Protein AF-0000000083736533 (afdb_homodimer)

Solvent-accessible surface area (backbone atoms only — not comparable to full-atom values): 17806 Å² total; per-residue (Å²): 136,82,82,76,77,77,78,76,76,74,72,75,71,70,72,69,74,74,64,73,79,71,81,66,94,54,51,52,87,77,16,48,68,85,39,43,67,52,91,66,30,24,36,34,79,40,76,69,63,30,26,50,67,57,40,36,53,51,20,36,75,73,69,22,19,25,24,73,58,73,40,72,67,56,46,52,52,51,50,49,52,42,28,72,72,68,75,42,67,65,54,24,34,40,20,37,32,18,49,82,43,84,89,52,66,38,28,42,49,33,53,79,76,75,46,83,57,55,30,90,83,41,72,62,40,72,92,61,67,24,28,24,32,31,32,32,34,78,93,79,49,23,28,38,46,34,52,41,78,49,67,29,20,32,33,25,25,32,77,98,137,85,81,77,78,77,78,75,75,75,74,74,74,72,72,68,75,74,66,72,81,71,83,63,94,55,54,50,88,77,17,49,69,85,40,42,69,54,90,65,30,26,36,34,80,40,76,69,64,31,26,51,67,58,40,36,53,50,22,35,75,73,68,23,20,25,23,73,61,72,41,71,67,55,46,52,51,50,51,49,50,42,27,72,73,70,74,42,68,66,53,24,33,40,19,36,32,18,48,81,44,80,88,52,67,39,28,44,49,34,54,80,74,74,46,85,56,56,30,92,83,40,70,62,41,72,91,61,67,24,29,22,32,30,31,32,36,78,94,79,50,23,28,37,44,34,51,42,78,49,66,30,19,33,33,27,26,30,77,97

Structure (mmCIF, N/CA/C/O backbone):
data_AF-0000000083736533-model_v1
#
loop_
_entity.id
_entity.type
_entity.pdbx_description
1 polymer 'C-type lectin domain-containing protein'
#
loop_
_atom_site.group_PDB
_atom_site.id
_atom_site.type_symbol
_atom_site.label_atom_id
_atom_site.label_alt_id
_atom_site.label_comp_id
_atom_site.label_asym_id
_atom_site.label_entity_id
_atom_site.label_seq_id
_atom_site.pdbx_PDB_ins_code
_atom_site.Cartn_x
_atom_site.Cartn_y
_atom_site.Cartn_z
_atom_site.occupancy
_atom_site.B_iso_or_equiv
_atom_site.auth_seq_id
_atom_site.auth_comp_id
_atom_site.auth_asym_id
_atom_site.auth_atom_id
_atom_site.pdbx_PDB_model_num
ATOM 1 N N . MET A 1 1 ? 73.5 -9.234 46.781 1 35.75 1 MET A N 1
ATOM 2 C CA . MET A 1 1 ? 72.562 -8.242 46.188 1 35.75 1 MET A CA 1
ATOM 3 C C . MET A 1 1 ? 72.312 -8.555 44.719 1 35.75 1 MET A C 1
ATOM 5 O O . MET A 1 1 ? 73.125 -8.219 43.844 1 35.75 1 MET A O 1
ATOM 9 N N . THR A 1 2 ? 71.812 -9.906 44.375 1 42.5 2 THR A N 1
ATOM 10 C CA . THR A 1 2 ? 71.562 -10.492 43.062 1 42.5 2 THR A CA 1
ATOM 11 C C . THR A 1 2 ? 70.5 -9.688 42.312 1 42.5 2 THR A C 1
ATOM 13 O O . THR A 1 2 ? 69.5 -9.281 42.906 1 42.5 2 THR A O 1
ATOM 16 N N . LEU A 1 3 ? 70.938 -8.875 41.312 1 38.09 3 LEU A N 1
ATOM 17 C CA . LEU A 1 3 ? 70.188 -8.07 40.375 1 38.09 3 LEU A CA 1
ATOM 18 C C . LEU A 1 3 ? 69.188 -8.938 39.562 1 38.09 3 LEU A C 1
ATOM 20 O O . LEU A 1 3 ? 69.625 -9.82 38.812 1 38.09 3 LEU A O 1
ATOM 24 N N . THR A 1 4 ? 68 -9.32 40.094 1 41 4 THR A N 1
ATOM 25 C CA . THR A 1 4 ? 67 -10.094 39.406 1 41 4 THR A CA 1
ATOM 26 C C . THR A 1 4 ? 66.438 -9.312 38.219 1 41 4 THR A C 1
ATOM 28 O O . THR A 1 4 ? 66 -8.195 38.375 1 41 4 THR A O 1
ATOM 31 N N . VAL A 1 5 ? 67.125 -9.406 37.031 1 38.28 5 VAL A N 1
ATOM 32 C CA . VAL A 1 5 ? 66.625 -8.852 35.781 1 38.28 5 VAL A CA 1
ATOM 33 C C . VAL A 1 5 ? 65.25 -9.312 35.531 1 38.28 5 VAL A C 1
ATOM 35 O O . VAL A 1 5 ? 64.938 -10.516 35.5 1 38.28 5 VAL A O 1
ATOM 38 N N . LEU A 1 6 ? 64.25 -8.477 35.875 1 35.53 6 LEU A N 1
ATOM 39 C CA . LEU A 1 6 ? 62.812 -8.664 35.625 1 35.53 6 LEU A CA 1
ATOM 40 C C . LEU A 1 6 ? 62.531 -8.742 34.125 1 35.53 6 LEU A C 1
ATOM 42 O O . LEU A 1 6 ? 62.812 -7.793 33.375 1 35.53 6 LEU A O 1
ATOM 46 N N . LEU A 1 7 ? 62.781 -9.922 33.5 1 35.41 7 LEU A N 1
ATOM 47 C CA . LEU A 1 7 ? 62.438 -10.156 32.094 1 35.41 7 LEU A CA 1
ATOM 48 C C . LEU A 1 7 ? 60.969 -9.805 31.875 1 35.41 7 LEU A C 1
ATOM 50 O O . LEU A 1 7 ? 60.062 -10.414 32.469 1 35.41 7 LEU A O 1
ATOM 54 N N . LEU A 1 8 ? 60.719 -8.492 31.609 1 34.06 8 LEU A N 1
ATOM 55 C CA . LEU A 1 8 ? 59.406 -8.031 31.188 1 34.06 8 LEU A CA 1
ATOM 56 C C . LEU A 1 8 ? 58.938 -8.766 29.938 1 34.06 8 LEU A C 1
ATOM 58 O O . LEU A 1 8 ? 59.562 -8.633 28.875 1 34.06 8 LEU A O 1
ATOM 62 N N . LEU A 1 9 ? 58.531 -10.031 30.047 1 33.09 9 LEU A N 1
ATOM 63 C CA . LEU A 1 9 ? 57.906 -10.703 28.906 1 33.09 9 LEU A CA 1
ATOM 64 C C . LEU A 1 9 ? 56.781 -9.859 28.328 1 33.09 9 LEU A C 1
ATOM 66 O O . LEU A 1 9 ? 55.75 -9.625 29 1 33.09 9 LEU A O 1
ATOM 70 N N . CYS A 1 10 ? 57.125 -8.82 27.594 1 31.75 10 CYS A N 1
ATOM 71 C CA . CYS A 1 10 ? 56.062 -8.125 26.844 1 31.75 10 CYS A CA 1
ATOM 72 C C . CYS A 1 10 ? 55.25 -9.109 26.016 1 31.75 10 CYS A C 1
ATOM 74 O O . CYS A 1 10 ? 55.75 -9.773 25.125 1 31.75 10 CYS A O 1
ATOM 76 N N . ALA A 1 11 ? 54.281 -9.789 26.578 1 36.69 11 ALA A N 1
ATOM 77 C CA . ALA A 1 11 ? 53.312 -10.609 25.844 1 36.69 11 ALA A CA 1
ATOM 78 C C . ALA A 1 11 ? 52.812 -9.859 24.609 1 36.69 11 ALA A C 1
ATOM 80 O O . ALA A 1 11 ? 52.281 -8.742 24.734 1 36.69 11 ALA A O 1
ATOM 81 N N . SER A 1 12 ? 53.469 -10.016 23.453 1 37.28 12 SER A N 1
ATOM 82 C CA . SER A 1 12 ? 52.844 -9.594 22.203 1 37.28 12 SER A CA 1
ATOM 83 C C . SER A 1 12 ? 51.344 -9.914 22.203 1 37.28 12 SER A C 1
ATOM 85 O O . SER A 1 12 ? 50.938 -11.047 22.453 1 37.28 12 SER A O 1
ATOM 87 N N . ILE A 1 13 ? 50.562 -8.977 22.625 1 39.25 13 ILE A N 1
ATOM 88 C CA . ILE A 1 13 ? 49.125 -9.086 22.328 1 39.25 13 ILE A CA 1
ATOM 89 C C . ILE A 1 13 ? 48.906 -9.477 20.875 1 39.25 13 ILE A C 1
ATOM 91 O O . ILE A 1 13 ? 49.312 -8.734 19.969 1 39.25 13 ILE A O 1
ATOM 95 N N . ALA A 1 14 ? 49.125 -10.773 20.516 1 38.84 14 ALA A N 1
ATOM 96 C CA . ALA A 1 14 ? 48.625 -11.172 19.219 1 38.84 14 ALA A CA 1
ATOM 97 C C . ALA A 1 14 ? 47.312 -10.422 18.891 1 38.84 14 ALA A C 1
ATOM 99 O O . ALA A 1 14 ? 46.375 -10.477 19.672 1 38.84 14 ALA A O 1
ATOM 100 N N . LEU A 1 15 ? 47.5 -9.203 18.312 1 38.94 15 LEU A N 1
ATOM 101 C CA . LEU A 1 15 ? 46.312 -8.672 17.609 1 38.94 15 LEU A CA 1
ATOM 102 C C . LEU A 1 15 ? 45.531 -9.789 16.953 1 38.94 15 LEU A C 1
ATOM 104 O O . LEU A 1 15 ? 46.031 -10.531 16.125 1 38.94 15 LEU A O 1
ATOM 108 N N . GLY A 1 16 ? 44.719 -10.5 17.766 1 41.38 16 GLY A N 1
ATOM 109 C CA . GLY A 1 16 ? 43.75 -11.383 17.125 1 41.38 16 GLY A CA 1
ATOM 110 C C . GLY A 1 16 ? 43.344 -10.906 15.742 1 41.38 16 GLY A C 1
ATOM 111 O O . GLY A 1 16 ? 43.25 -9.703 15.5 1 41.38 16 GLY A O 1
ATOM 112 N N . ASP A 1 17 ? 43.906 -11.562 14.695 1 41.25 17 ASP A N 1
ATOM 113 C CA . ASP A 1 17 ? 43.375 -11.43 13.344 1 41.25 17 ASP A CA 1
ATOM 114 C C . ASP A 1 17 ? 41.875 -11.07 13.391 1 41.25 17 ASP A C 1
ATOM 116 O O . ASP A 1 17 ? 41.062 -11.797 13.977 1 41.25 17 ASP A O 1
ATOM 120 N N . THR A 1 18 ? 41.5 -9.773 13.547 1 42.16 18 THR A N 1
ATOM 121 C CA . THR A 1 18 ? 40.156 -9.438 13.086 1 42.16 18 THR A CA 1
ATOM 122 C C . THR A 1 18 ? 39.844 -10.195 11.805 1 42.16 18 THR A C 1
ATOM 124 O O . THR A 1 18 ? 40.469 -9.977 10.766 1 42.16 18 THR A O 1
ATOM 127 N N . HIS A 1 19 ? 39.688 -11.523 11.859 1 43.22 19 HIS A N 1
ATOM 128 C CA . HIS A 1 19 ? 39.031 -12.148 10.711 1 43.22 19 HIS A CA 1
ATOM 129 C C . HIS A 1 19 ? 38.031 -11.195 10.055 1 43.22 19 HIS A C 1
ATOM 131 O O . HIS A 1 19 ? 37.312 -10.484 10.742 1 43.22 19 HIS A O 1
ATOM 137 N N . PRO A 1 20 ? 38.375 -10.703 8.852 1 43.41 20 PRO A N 1
ATOM 138 C CA . PRO A 1 20 ? 37.312 -9.93 8.195 1 43.41 20 PRO A CA 1
ATOM 139 C C . PRO A 1 20 ? 35.938 -10.445 8.508 1 43.41 20 PRO A C 1
ATOM 141 O O . PRO A 1 20 ? 35.75 -11.656 8.703 1 43.41 20 PRO A O 1
ATOM 144 N N . VAL A 1 21 ? 35.094 -9.727 9.133 1 40.78 21 VAL A N 1
ATOM 145 C CA . VAL A 1 21 ? 33.656 -9.992 9.133 1 40.78 21 VAL A CA 1
ATOM 146 C C . VAL A 1 21 ? 33.25 -10.586 7.789 1 40.78 21 VAL A C 1
ATOM 148 O O . VAL A 1 21 ? 33.344 -9.93 6.75 1 40.78 21 VAL A O 1
ATOM 151 N N . GLN A 1 22 ? 33.656 -11.719 7.293 1 42.5 22 GLN A N 1
ATOM 152 C CA . GLN A 1 22 ? 33.062 -12.422 6.164 1 42.5 22 GLN A CA 1
ATOM 153 C C . GLN A 1 22 ? 31.641 -11.977 5.934 1 42.5 22 GLN A C 1
ATOM 155 O O . GLN A 1 22 ? 30.828 -11.984 6.859 1 42.5 22 GLN A O 1
ATOM 160 N N . SER A 1 23 ? 31.172 -11.086 5.23 1 47.41 23 SER A N 1
ATOM 161 C CA . SER A 1 23 ? 29.906 -10.641 4.648 1 47.41 23 SER A CA 1
ATOM 162 C C . SER A 1 23 ? 28.891 -11.766 4.613 1 47.41 23 SER A C 1
ATOM 164 O O . SER A 1 23 ? 29.219 -12.906 4.289 1 47.41 23 SER A O 1
ATOM 166 N N . SER A 1 24 ? 27.562 -11.867 5.367 1 54.06 24 SER A N 1
ATOM 167 C CA . SER A 1 24 ? 26.609 -12.672 6.113 1 54.06 24 SER A CA 1
ATOM 168 C C . SER A 1 24 ? 26 -13.766 5.238 1 54.06 24 SER A C 1
ATOM 170 O O . SER A 1 24 ? 25.531 -13.5 4.133 1 54.06 24 SER A O 1
ATOM 172 N N . ASP A 1 25 ? 26.438 -14.992 5.234 1 66.25 25 ASP A N 1
ATOM 173 C CA . ASP A 1 25 ? 25.984 -16.312 4.797 1 66.25 25 ASP A CA 1
ATOM 174 C C . ASP A 1 25 ? 24.469 -16.328 4.594 1 66.25 25 ASP A C 1
ATOM 176 O O . ASP A 1 25 ? 23.938 -17.266 4 1 66.25 25 ASP A O 1
ATOM 180 N N . TRP A 1 26 ? 23.812 -15.258 4.734 1 83.5 26 TRP A N 1
ATOM 181 C CA . TRP A 1 26 ? 22.359 -15.266 4.676 1 83.5 26 TRP A CA 1
ATOM 182 C C . TRP A 1 26 ? 21.844 -14.445 3.494 1 83.5 26 TRP A C 1
ATOM 184 O O . TRP A 1 26 ? 20.641 -14.359 3.26 1 83.5 26 TRP A O 1
ATOM 194 N N . TYR A 1 27 ? 22.906 -13.945 2.592 1 83.94 27 TYR A N 1
ATOM 195 C CA . TYR A 1 27 ? 22.531 -13.203 1.392 1 83.94 27 TYR A CA 1
ATOM 196 C C . TYR A 1 27 ? 23.234 -13.766 0.161 1 83.94 27 TYR A C 1
ATOM 198 O O . TYR A 1 27 ? 24.375 -14.227 0.243 1 83.94 27 TYR A O 1
ATOM 206 N N . LYS A 1 28 ? 22.5 -13.875 -0.922 1 83.25 28 LYS A N 1
ATOM 207 C CA . LYS A 1 28 ? 23.016 -14.242 -2.234 1 83.25 28 LYS A CA 1
ATOM 208 C C . LYS A 1 28 ? 22.641 -13.203 -3.287 1 83.25 28 LYS A C 1
ATOM 210 O O . LYS A 1 28 ? 21.453 -12.938 -3.502 1 83.25 28 LYS A O 1
ATOM 215 N N . TYR A 1 29 ? 23.484 -12.602 -3.969 1 87.69 29 TYR A N 1
ATOM 216 C CA . TYR A 1 29 ? 23.281 -11.609 -5.02 1 87.69 29 TYR A CA 1
ATOM 217 C C . TYR A 1 29 ? 22.422 -10.453 -4.527 1 87.69 29 TYR A C 1
ATOM 219 O O . TYR A 1 29 ? 21.484 -10.031 -5.215 1 87.69 29 TYR A O 1
ATOM 227 N N . GLY A 1 30 ? 22.562 -10.086 -3.328 1 92.19 30 GLY A N 1
ATOM 228 C CA . GLY A 1 30 ? 21.875 -8.922 -2.779 1 92.19 30 GLY A CA 1
ATOM 229 C C . GLY A 1 30 ? 20.562 -9.258 -2.113 1 92.19 30 GLY A C 1
ATOM 230 O O . GLY A 1 30 ? 19.953 -8.414 -1.453 1 92.19 30 GLY A O 1
ATOM 231 N N . CYS A 1 31 ? 20.203 -10.461 -2.318 1 96.75 31 CYS A N 1
ATOM 232 C CA . CYS A 1 31 ? 18.938 -10.883 -1.727 1 96.75 31 CYS A CA 1
ATOM 233 C C . CYS A 1 31 ? 19.172 -11.953 -0.663 1 96.75 31 CYS A C 1
ATOM 235 O O . CYS A 1 31 ? 20.141 -12.695 -0.722 1 96.75 31 CYS A O 1
ATOM 237 N N . PRO A 1 32 ? 18.25 -11.953 0.378 1 95.06 32 PRO A N 1
ATOM 238 C CA . PRO A 1 32 ? 18.328 -13.055 1.334 1 95.06 32 PRO A CA 1
ATOM 239 C C . PRO A 1 32 ? 18.234 -14.43 0.663 1 95.06 32 PRO A C 1
ATOM 241 O O . PRO A 1 32 ? 17.594 -14.555 -0.387 1 95.06 32 PRO A O 1
ATOM 244 N N . LEU A 1 33 ? 18.781 -15.391 1.361 1 94.12 33 LEU A N 1
ATOM 245 C CA . LEU A 1 33 ? 18.672 -16.75 0.838 1 94.12 33 LEU A CA 1
ATOM 246 C C . LEU A 1 33 ? 17.203 -17.141 0.645 1 94.12 33 LEU A C 1
ATOM 248 O O . LEU A 1 33 ? 16.359 -16.828 1.493 1 94.12 33 LEU A O 1
ATOM 252 N N . GLY A 1 34 ? 16.938 -17.781 -0.471 1 94.81 34 GLY A N 1
ATOM 253 C CA . GLY A 1 34 ? 15.578 -18.203 -0.749 1 94.81 34 GLY A CA 1
ATOM 254 C C . GLY A 1 34 ? 14.812 -17.203 -1.604 1 94.81 34 GLY A C 1
ATOM 255 O O . GLY A 1 34 ? 13.711 -17.5 -2.074 1 94.81 34 GLY A O 1
ATOM 256 N N . TRP A 1 35 ? 15.422 -16.047 -1.722 1 97.88 35 TRP A N 1
ATOM 257 C CA . TRP A 1 35 ? 14.852 -15.047 -2.621 1 97.88 35 TRP A CA 1
ATOM 258 C C . TRP A 1 35 ? 15.602 -15.008 -3.945 1 97.88 35 TRP A C 1
ATOM 260 O O . TRP A 1 35 ? 16.781 -15.375 -4.008 1 97.88 35 TRP A O 1
ATOM 270 N N . ASN A 1 36 ? 14.914 -14.578 -4.98 1 98 36 ASN A N 1
ATOM 271 C CA . ASN A 1 36 ? 15.5 -14.484 -6.316 1 98 36 ASN A CA 1
ATOM 272 C C . ASN A 1 36 ? 15.648 -13.031 -6.758 1 98 36 ASN A C 1
ATOM 274 O O . ASN A 1 36 ? 14.719 -12.234 -6.617 1 98 36 ASN A O 1
ATOM 278 N N . THR A 1 37 ? 16.734 -12.773 -7.32 1 97.75 37 THR A N 1
ATOM 279 C CA . THR A 1 37 ? 17.109 -11.391 -7.613 1 97.75 37 THR A CA 1
ATOM 280 C C . THR A 1 37 ? 16.672 -11.008 -9.023 1 97.75 37 THR A C 1
ATOM 282 O O . THR A 1 37 ? 16.859 -11.781 -9.969 1 97.75 37 THR A O 1
ATOM 285 N N . TYR A 1 38 ? 16.062 -9.867 -9.156 1 98.12 38 TYR A N 1
ATOM 286 C CA . TYR A 1 38 ? 15.828 -9.188 -10.422 1 98.12 38 TYR A CA 1
ATOM 287 C C . TYR A 1 38 ? 16.047 -7.688 -10.297 1 98.12 38 TYR A C 1
ATOM 289 O O . TYR A 1 38 ? 15.25 -6.992 -9.656 1 98.12 38 TYR A O 1
ATOM 297 N N . GLY A 1 39 ? 17.062 -7.23 -10.945 1 96.44 39 GLY A N 1
ATOM 298 C CA . GLY A 1 39 ? 17.406 -5.832 -10.734 1 96.44 39 GLY A CA 1
ATOM 299 C C . GLY A 1 39 ? 17.688 -5.5 -9.281 1 96.44 39 GLY A C 1
ATOM 300 O O . GLY A 1 39 ? 18.516 -6.152 -8.641 1 96.44 39 GLY A O 1
ATOM 301 N N . SER A 1 40 ? 17.016 -4.523 -8.766 1 96.81 40 SER A N 1
ATOM 302 C CA . SER A 1 40 ? 17.219 -4.109 -7.379 1 96.81 40 SER A CA 1
ATOM 303 C C . SER A 1 40 ? 16.125 -4.672 -6.477 1 96.81 40 SER A C 1
ATOM 305 O O . SER A 1 40 ? 15.875 -4.145 -5.391 1 96.81 40 SER A O 1
ATOM 307 N N . ARG A 1 41 ? 15.516 -5.715 -6.984 1 98.12 41 ARG A N 1
ATOM 308 C CA . ARG A 1 41 ? 14.43 -6.305 -6.207 1 98.12 41 ARG A CA 1
ATOM 309 C C . ARG A 1 41 ? 14.641 -7.805 -6.023 1 98.12 41 ARG A C 1
ATOM 311 O O . ARG A 1 41 ? 15.297 -8.453 -6.844 1 98.12 41 ARG A O 1
ATOM 318 N N . CYS A 1 42 ? 14.102 -8.305 -4.941 1 98.56 42 CYS A N 1
ATOM 319 C CA . CYS A 1 42 ? 14.086 -9.727 -4.609 1 98.56 42 CYS A CA 1
ATOM 320 C C . CYS A 1 42 ? 12.664 -10.281 -4.66 1 98.56 42 CYS A C 1
ATOM 322 O O . CYS A 1 42 ? 11.719 -9.617 -4.234 1 98.56 42 CYS A O 1
ATOM 324 N N . PHE A 1 43 ? 12.555 -11.453 -5.141 1 98.88 43 PHE A N 1
ATOM 325 C CA . PHE A 1 43 ? 11.242 -12.078 -5.293 1 98.88 43 PHE A CA 1
ATOM 326 C C . PHE A 1 43 ? 11.219 -13.453 -4.641 1 98.88 43 PHE A C 1
ATOM 328 O O . PHE A 1 43 ? 12.211 -14.188 -4.684 1 98.88 43 PHE A O 1
ATOM 335 N N . LYS A 1 44 ? 10.086 -13.789 -4.059 1 98.69 44 LYS A N 1
ATOM 336 C CA . LYS A 1 44 ? 9.891 -15.086 -3.424 1 98.69 44 LYS A CA 1
ATOM 337 C C . LYS A 1 44 ? 8.469 -15.594 -3.633 1 98.69 44 LYS A C 1
ATOM 339 O O . LYS A 1 44 ? 7.504 -14.883 -3.35 1 98.69 44 LYS A O 1
ATOM 344 N N . TYR A 1 45 ? 8.414 -16.75 -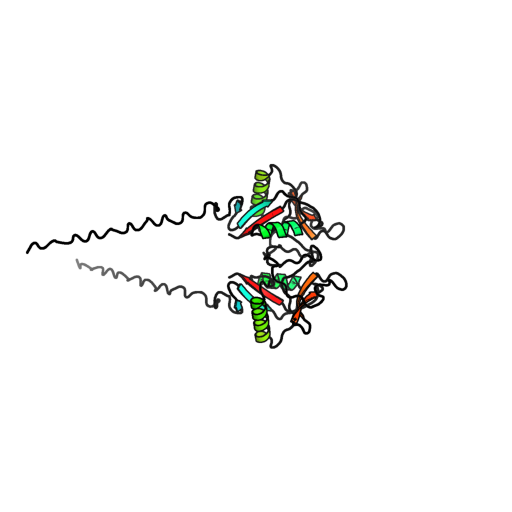4.156 1 98.81 45 TYR A N 1
ATOM 345 C CA . TYR A 1 45 ? 7.133 -17.422 -4.293 1 98.81 45 TYR A CA 1
ATOM 346 C C . TYR A 1 45 ? 6.75 -18.141 -3.002 1 98.81 45 TYR A C 1
ATOM 348 O O . TYR A 1 45 ? 7.566 -18.844 -2.412 1 98.81 45 TYR A O 1
ATOM 356 N N . VAL A 1 46 ? 5.52 -17.938 -2.561 1 98.81 46 VAL A N 1
ATOM 357 C CA . VAL A 1 46 ? 5 -18.578 -1.361 1 98.81 46 VAL A CA 1
ATOM 358 C C . VAL A 1 46 ? 3.85 -19.516 -1.734 1 98.81 46 VAL A C 1
ATOM 360 O O . VAL A 1 46 ? 2.777 -19.062 -2.139 1 98.81 46 VAL A O 1
ATOM 363 N N . LYS A 1 47 ? 3.98 -20.734 -1.48 1 98.19 47 LYS A N 1
ATOM 364 C CA . LYS A 1 47 ? 3.078 -21.766 -1.971 1 98.19 47 LYS A CA 1
ATOM 365 C C . LYS A 1 47 ? 1.783 -21.797 -1.162 1 98.19 47 LYS A C 1
ATOM 367 O O . LYS A 1 47 ? 0.725 -22.156 -1.688 1 98.19 47 LYS A O 1
ATOM 37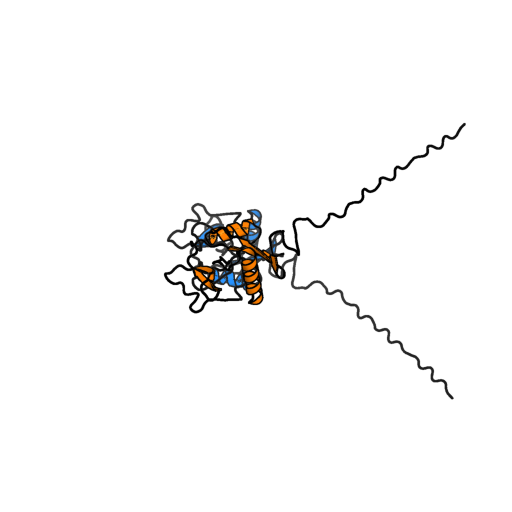2 N N . ALA A 1 48 ? 1.88 -21.484 0.114 1 98.44 48 ALA A N 1
ATOM 373 C CA . ALA A 1 48 ? 0.714 -21.562 0.99 1 98.44 48 ALA A CA 1
ATOM 374 C C . ALA A 1 48 ? -0.427 -20.688 0.468 1 98.44 48 ALA A C 1
ATOM 376 O O . ALA A 1 48 ? -0.228 -19.516 0.154 1 98.44 48 ALA A O 1
ATOM 377 N N . LYS A 1 49 ? -1.55 -21.281 0.353 1 98.75 49 LYS A N 1
ATOM 378 C CA . LYS A 1 49 ? -2.707 -20.562 -0.167 1 98.75 49 LYS A CA 1
ATOM 379 C C . LYS A 1 49 ? -3.383 -19.734 0.929 1 98.75 49 LYS A C 1
ATOM 381 O O . LYS A 1 49 ? -3.693 -20.266 2.002 1 98.75 49 LYS A O 1
ATOM 386 N N . ARG A 1 50 ? -3.555 -18.469 0.681 1 98.69 50 ARG A N 1
ATOM 387 C CA . ARG A 1 50 ? -4.176 -17.531 1.604 1 98.69 50 ARG A CA 1
ATOM 388 C C . ARG A 1 50 ? -5.008 -16.484 0.854 1 98.69 50 ARG A C 1
ATOM 390 O O . ARG A 1 50 ? -4.93 -16.391 -0.373 1 98.69 50 ARG A O 1
ATOM 397 N N . SER A 1 51 ? -5.871 -15.789 1.578 1 98.75 51 SER A N 1
ATOM 398 C CA . SER A 1 51 ? -6.52 -14.609 1.001 1 98.75 51 SER A CA 1
ATOM 399 C C . SER A 1 51 ? -5.496 -13.547 0.631 1 98.75 51 SER A C 1
ATOM 401 O O . SER A 1 51 ? -4.336 -13.617 1.036 1 98.75 51 SER A O 1
ATOM 403 N N . TRP A 1 52 ? -5.941 -12.617 -0.12 1 98.75 52 TRP A N 1
ATOM 404 C CA . TRP A 1 52 ? -5.047 -11.531 -0.502 1 98.75 52 TRP A CA 1
ATOM 405 C C . TRP A 1 52 ? -4.488 -10.82 0.729 1 98.75 52 TRP A C 1
ATOM 407 O O . TRP A 1 52 ? -3.277 -10.602 0.829 1 98.75 52 TRP A O 1
ATOM 417 N N . ALA A 1 53 ? -5.387 -10.492 1.679 1 98.31 53 ALA A N 1
ATOM 418 C CA . ALA A 1 53 ? -4.977 -9.75 2.865 1 98.31 53 ALA A CA 1
ATOM 419 C C . ALA A 1 53 ? -4.004 -10.562 3.715 1 98.31 53 ALA A C 1
ATOM 421 O O . ALA A 1 53 ? -2.996 -10.031 4.195 1 98.31 53 ALA A O 1
ATOM 422 N N . ASP A 1 54 ? -4.293 -11.812 3.904 1 98.44 54 ASP A N 1
ATOM 423 C CA . ASP A 1 54 ? -3.387 -12.672 4.668 1 98.44 54 ASP A CA 1
ATOM 424 C C . ASP A 1 54 ? -2.043 -12.82 3.957 1 98.44 54 ASP A C 1
ATOM 426 O O . ASP A 1 54 ? -0.996 -12.883 4.605 1 98.44 54 ASP A O 1
ATOM 430 N N . SER A 1 55 ? -2.105 -12.914 2.641 1 98.81 55 SER A N 1
ATOM 431 C CA . SER A 1 55 ? -0.871 -12.992 1.866 1 98.81 55 SER A CA 1
ATOM 432 C C . SER A 1 55 ? -0.057 -11.711 1.992 1 98.81 55 SER A C 1
ATOM 434 O O . SER A 1 55 ? 1.172 -11.758 2.092 1 98.81 55 SER A O 1
ATOM 436 N N . ALA A 1 56 ? -0.758 -10.586 1.977 1 98.5 56 ALA A N 1
ATOM 437 C CA . ALA A 1 56 ? -0.083 -9.305 2.156 1 98.5 56 ALA A CA 1
ATOM 438 C C . ALA A 1 56 ? 0.625 -9.242 3.506 1 98.5 56 ALA A C 1
ATOM 440 O O . ALA A 1 56 ? 1.779 -8.812 3.59 1 98.5 56 ALA A O 1
ATOM 441 N N . LEU A 1 57 ? -0.009 -9.648 4.496 1 97.44 57 LEU A N 1
ATOM 442 C CA . LEU A 1 57 ? 0.576 -9.625 5.832 1 97.44 57 LEU A CA 1
ATOM 443 C C . LEU A 1 57 ? 1.743 -10.602 5.93 1 97.44 57 LEU A C 1
ATOM 445 O O . LEU A 1 57 ? 2.748 -10.312 6.582 1 97.44 57 LEU A O 1
ATOM 449 N N . ASN A 1 58 ? 1.588 -11.766 5.309 1 98.31 58 ASN A N 1
ATOM 450 C CA . ASN A 1 58 ? 2.686 -12.727 5.312 1 98.31 58 ASN A CA 1
ATOM 451 C C . ASN A 1 58 ? 3.922 -12.172 4.613 1 98.31 58 ASN A C 1
ATOM 453 O O . ASN A 1 58 ? 5.039 -12.32 5.105 1 98.31 58 ASN A O 1
ATOM 457 N N . CYS A 1 59 ? 3.725 -11.555 3.428 1 98.62 59 CYS A N 1
ATOM 458 C CA . CYS A 1 59 ? 4.855 -10.977 2.713 1 98.62 59 CYS A CA 1
ATOM 459 C C . CYS A 1 59 ? 5.508 -9.867 3.535 1 98.62 59 CYS A C 1
ATOM 461 O O . CYS A 1 59 ? 6.73 -9.711 3.51 1 98.62 59 CYS A O 1
ATOM 463 N N . MET A 1 60 ? 4.695 -9.148 4.23 1 97.31 60 MET A N 1
ATOM 464 C CA . MET A 1 60 ? 5.227 -8.117 5.121 1 97.31 60 MET A CA 1
ATOM 465 C C . MET A 1 60 ? 6.094 -8.734 6.211 1 97.31 60 MET A C 1
ATOM 467 O O . MET A 1 60 ? 7.172 -8.227 6.516 1 97.31 60 MET A O 1
ATOM 471 N N . ALA A 1 61 ? 5.641 -9.797 6.781 1 96.5 61 ALA A N 1
ATOM 472 C CA . ALA A 1 61 ? 6.383 -10.5 7.828 1 96.5 61 ALA A CA 1
ATOM 473 C C . ALA A 1 61 ? 7.719 -11.016 7.301 1 96.5 61 ALA A C 1
ATOM 475 O O . ALA A 1 61 ? 8.688 -11.141 8.055 1 96.5 61 ALA A O 1
ATOM 476 N N . LEU A 1 62 ? 7.832 -11.25 6.004 1 96.94 62 LEU A N 1
ATOM 477 C CA . LEU A 1 62 ? 9.055 -11.742 5.371 1 96.94 62 LEU A CA 1
ATOM 478 C C . LEU A 1 62 ? 9.961 -10.586 4.977 1 96.94 62 LEU A C 1
ATOM 480 O O . LEU A 1 62 ? 11.023 -10.797 4.391 1 96.94 62 LEU A O 1
ATOM 484 N N . GLY A 1 63 ? 9.523 -9.383 5.285 1 95.44 63 GLY A N 1
ATOM 485 C CA . GLY A 1 63 ? 10.367 -8.227 5.023 1 95.44 63 GLY A CA 1
ATOM 486 C C . GLY A 1 63 ? 10.078 -7.566 3.689 1 95.44 63 GLY A C 1
ATOM 487 O O . GLY A 1 63 ? 10.875 -6.762 3.199 1 95.44 63 GLY A O 1
ATOM 488 N N . GLY A 1 64 ? 8.922 -7.906 3.115 1 97.25 64 GLY A N 1
ATOM 489 C CA . GLY A 1 64 ? 8.539 -7.355 1.822 1 97.25 64 GLY A CA 1
ATOM 490 C C . GLY A 1 64 ? 7.062 -7.023 1.724 1 97.25 64 GLY A C 1
ATOM 491 O O . GLY A 1 64 ? 6.457 -6.578 2.699 1 97.25 64 GLY A O 1
ATOM 492 N N . SER A 1 65 ? 6.555 -7.086 0.536 1 98.12 65 SER A N 1
ATOM 493 C CA . SER A 1 65 ? 5.152 -6.871 0.191 1 98.12 65 SER A CA 1
ATOM 494 C C . SER A 1 65 ? 4.703 -7.82 -0.915 1 98.12 65 SER A C 1
ATOM 496 O O . SER A 1 65 ? 5.531 -8.477 -1.548 1 98.12 65 SER A O 1
ATOM 498 N N . LEU A 1 66 ? 3.355 -7.953 -1.042 1 98.81 66 LEU A N 1
ATOM 499 C CA . LEU A 1 66 ? 2.938 -8.57 -2.297 1 98.81 66 LEU A CA 1
ATOM 500 C C . LEU A 1 66 ? 3.545 -7.84 -3.49 1 98.81 66 LEU A C 1
ATOM 502 O O . LEU A 1 66 ? 3.611 -6.609 -3.5 1 98.81 66 LEU A O 1
ATOM 506 N N . ALA A 1 67 ? 3.951 -8.586 -4.457 1 98.88 67 ALA A N 1
ATOM 507 C CA . ALA A 1 67 ? 4.809 -8.047 -5.504 1 98.88 67 ALA A CA 1
ATOM 508 C C . ALA A 1 67 ? 4.023 -7.137 -6.445 1 98.88 67 ALA A C 1
ATOM 510 O O . ALA A 1 67 ? 2.879 -7.438 -6.797 1 98.88 67 ALA A O 1
ATOM 511 N N . SER A 1 68 ? 4.609 -6.062 -6.758 1 98.81 68 SER A N 1
ATOM 512 C CA . SER A 1 68 ? 4.223 -5.262 -7.914 1 98.81 68 SER A CA 1
ATOM 513 C C . SER A 1 68 ? 4.988 -5.688 -9.164 1 98.81 68 SER A C 1
ATOM 515 O O . SER A 1 68 ? 5.941 -6.465 -9.078 1 98.81 68 SER A O 1
ATOM 517 N N . VAL A 1 69 ? 4.523 -5.312 -10.297 1 98.75 69 VAL A N 1
ATOM 518 C CA . VAL A 1 69 ? 5.16 -5.625 -11.57 1 98.75 69 VAL A CA 1
ATOM 519 C C . VAL A 1 69 ? 5.258 -4.363 -12.422 1 98.75 69 VAL A C 1
ATOM 521 O O . VAL A 1 69 ? 4.273 -3.631 -12.57 1 98.75 69 VAL A O 1
ATOM 524 N N . HIS A 1 70 ? 6.473 -4.172 -13.016 1 98.44 70 HIS A N 1
ATOM 525 C CA . HIS A 1 70 ? 6.68 -2.854 -13.602 1 98.44 70 HIS A CA 1
ATOM 526 C C . HIS A 1 70 ? 7.133 -2.965 -15.055 1 98.44 70 HIS A C 1
ATOM 528 O O . HIS A 1 70 ? 7.414 -1.954 -15.703 1 98.44 70 HIS A O 1
ATOM 534 N N . SER A 1 71 ? 7.219 -4.203 -15.57 1 98.56 71 SER A N 1
ATOM 535 C CA . SER A 1 71 ? 7.559 -4.387 -16.984 1 98.56 71 SER A CA 1
ATOM 536 C C . SER A 1 71 ? 7.273 -5.816 -17.438 1 98.56 71 SER A C 1
ATOM 538 O O . SER A 1 71 ? 7.094 -6.711 -16.609 1 98.56 71 SER A O 1
ATOM 540 N N . LEU A 1 72 ? 7.191 -5.949 -18.781 1 97.94 72 LEU A N 1
ATOM 541 C CA . LEU A 1 72 ? 7.004 -7.277 -19.359 1 97.94 72 LEU A CA 1
ATOM 542 C C . LEU A 1 72 ? 8.164 -8.195 -19 1 97.94 72 LEU A C 1
ATOM 544 O O . LEU A 1 72 ? 7.957 -9.367 -18.672 1 97.94 72 LEU A O 1
ATOM 548 N N . LEU A 1 73 ? 9.336 -7.691 -19.031 1 98.5 73 LEU A N 1
ATOM 549 C CA . LEU A 1 73 ? 10.508 -8.5 -18.719 1 98.5 73 LEU A CA 1
ATOM 550 C C . LEU A 1 73 ? 10.484 -8.969 -17.266 1 98.5 73 LEU A C 1
ATOM 552 O O . LEU A 1 73 ? 10.812 -10.117 -16.984 1 98.5 73 LEU A O 1
ATOM 556 N N . GLU A 1 74 ? 10.133 -8.055 -16.422 1 98.56 74 GLU A N 1
ATOM 557 C CA . GLU A 1 74 ? 9.992 -8.445 -15.016 1 98.56 74 GLU A CA 1
ATOM 558 C C . GLU A 1 74 ? 8.922 -9.516 -14.852 1 98.56 74 GLU A C 1
ATOM 560 O O . GLU A 1 74 ? 9.102 -10.469 -14.086 1 98.56 74 GLU A O 1
ATOM 565 N N . TYR A 1 75 ? 7.828 -9.359 -15.539 1 98.38 75 TYR A N 1
ATOM 566 C CA . TYR A 1 75 ? 6.75 -10.336 -15.461 1 98.38 75 TYR A CA 1
ATOM 567 C C . TYR A 1 75 ? 7.227 -11.711 -15.93 1 98.38 75 TYR A C 1
ATOM 569 O O . TYR A 1 75 ? 6.918 -12.727 -15.305 1 98.38 75 TYR A O 1
ATOM 577 N N . LYS A 1 76 ? 7.93 -11.758 -17 1 98.12 76 LYS A N 1
ATOM 578 C CA . LYS A 1 76 ? 8.461 -13.016 -17.531 1 98.12 76 LYS A CA 1
ATOM 579 C C . LYS A 1 76 ? 9.453 -13.648 -16.562 1 98.12 76 LYS A C 1
ATOM 581 O O . LYS A 1 76 ? 9.477 -14.867 -16.391 1 98.12 76 LYS A O 1
ATOM 586 N N . PHE A 1 77 ? 10.297 -12.82 -15.969 1 98.75 77 PHE A N 1
ATOM 587 C CA . PHE A 1 77 ? 11.188 -13.328 -14.93 1 98.75 77 PHE A CA 1
ATOM 588 C C . PHE A 1 77 ? 10.398 -14 -13.812 1 98.75 77 PHE A C 1
ATOM 590 O O . PHE A 1 77 ? 10.766 -15.094 -13.367 1 98.75 77 PHE A O 1
ATOM 597 N N . ILE A 1 78 ? 9.336 -13.312 -13.367 1 98.75 78 ILE A N 1
ATOM 598 C CA . ILE A 1 78 ? 8.5 -13.812 -12.281 1 98.75 78 ILE A CA 1
ATOM 599 C C . ILE A 1 78 ? 7.879 -15.148 -12.68 1 98.75 78 ILE A C 1
ATOM 601 O O . ILE A 1 78 ? 7.883 -16.094 -11.898 1 98.75 78 ILE A O 1
ATOM 605 N N . GLN A 1 79 ? 7.352 -15.234 -13.875 1 98.31 79 GLN A N 1
ATOM 606 C CA . GLN A 1 79 ? 6.762 -16.484 -14.344 1 98.31 79 GLN A CA 1
ATOM 607 C C . GLN A 1 79 ? 7.801 -17.594 -14.383 1 98.31 79 GLN A C 1
ATOM 609 O O . GLN A 1 79 ? 7.512 -18.734 -14.016 1 98.31 79 GLN A O 1
ATOM 614 N N . ALA A 1 80 ? 8.977 -17.312 -14.844 1 98.5 80 ALA A N 1
ATOM 615 C CA . ALA A 1 80 ? 10.047 -18.297 -14.883 1 98.5 80 ALA A CA 1
ATOM 616 C C . ALA A 1 80 ? 10.391 -18.781 -13.477 1 98.5 80 ALA A C 1
ATOM 618 O O . ALA A 1 80 ? 10.586 -19.984 -13.266 1 98.5 80 ALA A O 1
ATOM 619 N N . LEU A 1 81 ? 10.461 -17.875 -12.578 1 98.31 81 LEU A N 1
ATOM 620 C CA . LEU A 1 81 ? 10.727 -18.203 -11.18 1 98.31 81 LEU A CA 1
ATOM 621 C C . LEU A 1 81 ? 9.68 -19.172 -10.641 1 98.31 81 LEU A C 1
ATOM 623 O O . LEU A 1 81 ? 10.031 -20.172 -10.016 1 98.31 81 LEU A O 1
ATOM 627 N N . ILE A 1 82 ? 8.453 -18.875 -10.906 1 98.44 82 ILE A N 1
ATOM 628 C CA . ILE A 1 82 ? 7.363 -19.703 -10.406 1 98.44 82 ILE A CA 1
ATOM 629 C C . ILE A 1 82 ? 7.406 -21.078 -11.078 1 98.44 82 ILE A C 1
ATOM 631 O O . ILE A 1 82 ? 7.242 -22.094 -10.414 1 98.44 82 ILE A O 1
ATOM 635 N N . LEU A 1 83 ? 7.598 -21.062 -12.367 1 97.88 83 LEU A N 1
ATOM 636 C CA . LEU A 1 83 ? 7.699 -22.312 -13.117 1 97.88 83 LEU A CA 1
ATOM 637 C C . LEU A 1 83 ? 8.828 -23.188 -12.57 1 97.88 83 LEU A C 1
ATOM 639 O O . LEU A 1 83 ? 8.656 -24.391 -12.375 1 97.88 83 LEU A O 1
ATOM 643 N N . GLU A 1 84 ? 9.961 -22.609 -12.328 1 97.56 84 GLU A N 1
ATOM 644 C CA . GLU A 1 84 ? 11.109 -23.344 -11.812 1 97.56 84 GLU A CA 1
ATOM 645 C C . GLU A 1 84 ? 10.836 -23.891 -10.414 1 97.56 84 GLU A C 1
ATOM 647 O O . GLU A 1 84 ? 11.289 -24.984 -10.062 1 97.56 84 GLU A O 1
ATOM 652 N N . THR A 1 85 ? 10.133 -23.109 -9.68 1 97.12 85 THR A N 1
ATOM 653 C CA . THR A 1 85 ? 9.875 -23.453 -8.289 1 97.12 85 THR A CA 1
ATOM 654 C C . THR A 1 85 ? 8.805 -24.531 -8.18 1 97.12 85 THR A C 1
ATOM 656 O O . THR A 1 85 ? 8.875 -25.406 -7.32 1 97.12 85 THR A O 1
ATOM 659 N N . THR A 1 86 ? 7.812 -24.516 -9.031 1 97.12 86 THR A N 1
ATOM 660 C CA . THR A 1 86 ? 6.633 -25.344 -8.797 1 97.12 86 THR A CA 1
ATOM 661 C C . THR A 1 86 ? 6.441 -26.344 -9.93 1 97.12 86 THR A C 1
ATOM 663 O O . THR A 1 86 ? 5.676 -27.297 -9.797 1 97.12 86 THR A O 1
ATOM 666 N N . GLY A 1 87 ? 7.043 -26.125 -11.07 1 96.94 87 GLY A N 1
ATOM 667 C CA . GLY A 1 87 ? 6.844 -26.953 -12.242 1 96.94 87 GLY A CA 1
ATOM 668 C C . GLY A 1 87 ? 5.625 -26.562 -13.055 1 96.94 87 GLY A C 1
ATOM 669 O O . GLY A 1 87 ? 5.348 -27.172 -14.094 1 96.94 87 GLY A O 1
ATOM 670 N N . LYS A 1 88 ? 4.934 -25.594 -12.602 1 96.44 88 LYS A N 1
ATOM 671 C CA . LYS A 1 88 ? 3.742 -25.078 -13.281 1 96.44 88 LYS A CA 1
ATOM 672 C C . LYS A 1 88 ? 3.551 -23.594 -13.023 1 96.44 88 LYS A C 1
ATOM 674 O O . LYS A 1 88 ? 4.453 -22.922 -12.5 1 96.44 88 LYS A O 1
ATOM 679 N N . LEU A 1 89 ? 2.463 -23.047 -13.508 1 96.62 89 LEU A N 1
ATOM 680 C CA . LEU A 1 89 ? 2.113 -21.641 -13.281 1 96.62 89 LEU A CA 1
ATOM 681 C C . LEU A 1 89 ? 0.755 -21.516 -12.594 1 96.62 89 LEU A C 1
ATOM 683 O O . LEU A 1 89 ? -0.243 -21.188 -13.242 1 96.62 89 LEU A O 1
ATOM 687 N N . PRO A 1 90 ? 0.753 -21.766 -11.312 1 96.62 90 PRO A N 1
ATOM 688 C CA . PRO A 1 90 ? -0.519 -21.703 -10.586 1 96.62 90 PRO A CA 1
ATOM 689 C C . PRO A 1 90 ? -1.028 -20.281 -10.414 1 96.62 90 PRO A C 1
ATOM 691 O O . PRO A 1 90 ? -0.247 -19.328 -10.492 1 96.62 90 PRO A O 1
ATOM 694 N N . SER A 1 91 ? -2.363 -20.141 -10.164 1 97.06 91 SER A N 1
ATOM 695 C CA . SER A 1 91 ? -2.918 -18.859 -9.742 1 97.06 91 SER A CA 1
ATOM 696 C C . SER A 1 91 ? -2.176 -18.297 -8.531 1 97.06 91 SER A C 1
ATOM 698 O O . SER A 1 91 ? -1.981 -19 -7.539 1 97.06 91 SER A O 1
ATOM 700 N N . THR A 1 92 ? -1.769 -17.031 -8.68 1 98.75 92 THR A N 1
ATOM 701 C CA . THR A 1 92 ? -0.883 -16.422 -7.691 1 98.75 92 THR A CA 1
ATOM 702 C C . THR A 1 92 ? -1.275 -14.969 -7.43 1 98.75 92 THR A C 1
ATOM 704 O O . THR A 1 92 ? -1.557 -14.219 -8.367 1 98.75 92 THR A O 1
ATOM 707 N N . TRP A 1 93 ? -1.327 -14.609 -6.113 1 98.88 93 TRP A N 1
ATOM 708 C CA . TRP A 1 93 ? -1.6 -13.219 -5.77 1 98.88 93 TRP A CA 1
ATOM 709 C C . TRP A 1 93 ? -0.423 -12.32 -6.145 1 98.88 93 TRP A C 1
ATOM 711 O O . TRP A 1 93 ? 0.732 -12.656 -5.871 1 98.88 93 TRP A O 1
ATOM 721 N N . LEU A 1 94 ? -0.744 -11.227 -6.777 1 98.94 94 LEU A N 1
ATOM 722 C CA . LEU A 1 94 ? 0.113 -10.047 -6.785 1 98.94 94 LEU A CA 1
ATOM 723 C C . LEU A 1 94 ? -0.441 -8.969 -5.867 1 98.94 94 LEU A C 1
ATOM 725 O O . LEU A 1 94 ? -1.504 -9.141 -5.266 1 98.94 94 LEU A O 1
ATOM 729 N N . GLY A 1 95 ? 0.276 -7.883 -5.758 1 98.88 95 GLY A N 1
ATOM 730 C CA . GLY A 1 95 ? -0.064 -6.871 -4.77 1 98.88 95 GLY A CA 1
ATOM 731 C C . GLY A 1 95 ? -1.132 -5.906 -5.254 1 98.88 95 GLY A C 1
ATOM 732 O O . GLY A 1 95 ? -1.507 -4.977 -4.531 1 98.88 95 GLY A O 1
ATOM 733 N N . GLY A 1 96 ? -1.686 -6.043 -6.395 1 98.75 96 GLY A N 1
ATOM 734 C CA . GLY A 1 96 ? -2.643 -5.102 -6.957 1 98.75 96 GLY A CA 1
ATOM 735 C C . GLY A 1 96 ? -4.012 -5.18 -6.305 1 98.75 96 GLY A C 1
ATOM 736 O O . GLY A 1 96 ? -4.488 -6.273 -5.988 1 98.75 96 GLY A O 1
ATOM 737 N N . TYR A 1 97 ? -4.637 -4.012 -6.102 1 98.5 97 TYR A N 1
ATOM 738 C CA . TYR A 1 97 ? -5.984 -3.934 -5.547 1 98.5 97 TYR A CA 1
ATOM 739 C C . TYR A 1 97 ? -6.688 -2.658 -5.996 1 98.5 97 TYR A C 1
ATOM 741 O O . TYR A 1 97 ? -6.035 -1.658 -6.309 1 98.5 97 TYR A O 1
ATOM 749 N N . ASP A 1 98 ? -7.98 -2.668 -6.074 1 98 98 ASP A N 1
ATOM 750 C CA . ASP A 1 98 ? -8.758 -1.463 -6.332 1 98 98 ASP A CA 1
ATOM 751 C C . ASP A 1 98 ? -9.977 -1.391 -5.414 1 98 98 ASP A C 1
ATOM 753 O O . ASP A 1 98 ? -11.047 -0.933 -5.824 1 98 98 ASP A O 1
ATOM 757 N N . ALA A 1 99 ? -9.797 -1.844 -4.203 1 96.69 99 ALA A N 1
ATOM 758 C CA . ALA A 1 99 ? -10.883 -1.957 -3.225 1 96.69 99 ALA A CA 1
ATOM 759 C C . ALA A 1 99 ? -11.289 -0.585 -2.701 1 96.69 99 ALA A C 1
ATOM 761 O O . ALA A 1 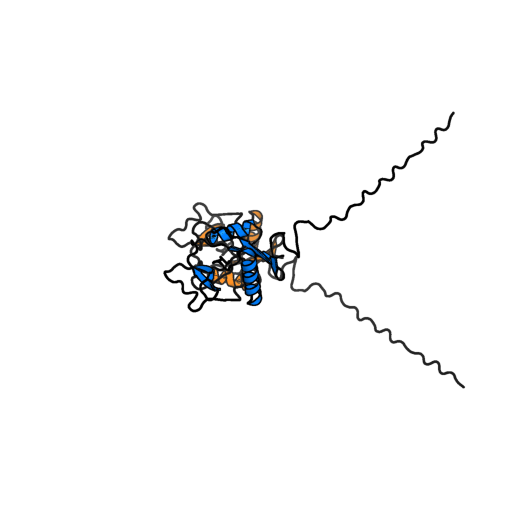99 ? -12.391 -0.421 -2.17 1 96.69 99 ALA A O 1
ATOM 762 N N . VAL A 1 100 ? -10.391 0.414 -2.752 1 96.62 100 VAL A N 1
ATOM 763 C CA . VAL A 1 100 ? -10.703 1.747 -2.246 1 96.62 100 VAL A CA 1
ATOM 764 C C . VAL A 1 100 ? -11.656 2.455 -3.207 1 96.62 100 VAL A C 1
ATOM 766 O O . VAL A 1 100 ? -12.672 3.01 -2.785 1 96.62 100 VAL A O 1
ATOM 769 N N . VAL A 1 101 ? -11.32 2.475 -4.398 1 95.5 101 VAL A N 1
ATOM 770 C CA . VAL A 1 101 ? -12.148 2.967 -5.496 1 95.5 101 VAL A CA 1
ATOM 771 C C . VAL A 1 101 ? -12.109 1.974 -6.656 1 95.5 101 VAL A C 1
ATOM 773 O O . VAL A 1 101 ? -11.062 1.762 -7.266 1 95.5 101 VAL A O 1
ATOM 776 N N . GLU A 1 102 ? -13.297 1.488 -6.977 1 95.31 102 GLU A N 1
ATOM 777 C CA . GLU A 1 102 ? -13.367 0.537 -8.086 1 95.31 102 GLU A CA 1
ATOM 778 C C . GLU A 1 102 ? -12.812 1.14 -9.367 1 95.31 102 GLU A C 1
ATOM 780 O O . GLU A 1 102 ? -13.18 2.254 -9.75 1 95.31 102 GLU A O 1
ATOM 785 N N . GLY A 1 103 ? -11.922 0.392 -10.008 1 95.81 103 GLY A N 1
ATOM 786 C CA . GLY A 1 103 ? -11.352 0.823 -11.273 1 95.81 103 GLY A CA 1
ATOM 787 C C . GLY A 1 103 ? -10.039 1.565 -11.109 1 95.81 103 GLY A C 1
ATOM 788 O O . GLY A 1 103 ? -9.305 1.756 -12.086 1 95.81 103 GLY A O 1
ATOM 789 N N . ARG A 1 104 ? -9.719 1.942 -9.93 1 96 104 ARG A N 1
ATOM 790 C CA . ARG A 1 104 ? -8.445 2.607 -9.648 1 96 104 ARG A CA 1
ATOM 791 C C . ARG A 1 104 ? -7.477 1.663 -8.945 1 96 104 ARG A C 1
ATOM 793 O O . ARG A 1 104 ? -7.484 1.565 -7.715 1 96 104 ARG A O 1
ATOM 800 N N . TRP A 1 105 ? -6.625 1.129 -9.75 1 98 105 TRP A N 1
ATOM 801 C CA . TRP A 1 105 ? -5.742 0.083 -9.242 1 98 105 TRP A CA 1
ATOM 802 C C . TRP A 1 105 ? -4.484 0.685 -8.625 1 98 105 TRP A C 1
ATOM 804 O O . TRP A 1 105 ? -3.922 1.646 -9.148 1 98 105 TRP A O 1
ATOM 814 N N . MET A 1 106 ? -4.082 0.102 -7.492 1 97.75 106 MET A N 1
ATOM 815 C CA . MET A 1 106 ? -2.861 0.468 -6.785 1 97.75 106 MET A CA 1
ATOM 816 C C . MET A 1 106 ? -2.057 -0.772 -6.41 1 97.75 106 MET A C 1
ATOM 818 O O . MET A 1 106 ? -2.605 -1.872 -6.328 1 97.75 106 MET A O 1
ATOM 822 N N . TRP A 1 107 ? -0.771 -0.574 -6.266 1 98.38 107 TRP A N 1
ATOM 823 C CA . TRP A 1 107 ? 0.081 -1.614 -5.699 1 98.38 107 TRP A CA 1
ATOM 824 C C . TRP A 1 107 ? 0.167 -1.48 -4.184 1 98.38 107 TRP A C 1
ATOM 826 O O . TRP A 1 107 ? 0.296 -0.372 -3.656 1 98.38 107 TRP A O 1
ATOM 836 N N . SER A 1 108 ? 0.217 -2.594 -3.527 1 97.69 108 SER A N 1
ATOM 837 C CA . SER A 1 108 ? 0.232 -2.588 -2.068 1 97.69 108 SER A CA 1
ATOM 838 C C . SER A 1 108 ? 1.593 -2.156 -1.531 1 97.69 108 SER A C 1
ATOM 840 O O . SER A 1 108 ? 1.736 -1.884 -0.338 1 97.69 108 SER A O 1
ATOM 842 N N . ASP A 1 109 ? 2.586 -2.059 -2.387 1 96.31 109 ASP A N 1
ATOM 843 C CA . ASP A 1 109 ? 3.9 -1.617 -1.933 1 96.31 109 ASP A CA 1
ATOM 844 C C . ASP A 1 109 ? 4.09 -0.12 -2.162 1 96.31 109 ASP A C 1
ATOM 846 O O . ASP A 1 109 ? 5.176 0.418 -1.936 1 96.31 109 ASP A O 1
ATOM 850 N N . GLY A 1 110 ? 3.082 0.511 -2.629 1 94.88 110 GLY A N 1
ATOM 851 C CA . GLY A 1 110 ? 3.109 1.958 -2.771 1 94.88 110 GLY A CA 1
ATOM 852 C C . GLY A 1 110 ? 3.738 2.418 -4.074 1 94.88 110 GLY A C 1
ATOM 853 O O . GLY A 1 110 ? 3.771 3.615 -4.367 1 94.88 110 GLY A O 1
ATOM 854 N N . SER A 1 111 ? 4.227 1.523 -4.871 1 96.19 111 SER A N 1
ATOM 855 C CA . SER A 1 111 ? 4.836 1.917 -6.137 1 96.19 111 SER A CA 1
ATOM 856 C C . SER A 1 111 ? 3.775 2.289 -7.168 1 96.19 111 SER A C 1
ATOM 858 O O . SER A 1 111 ? 2.586 2.045 -6.957 1 96.19 111 SER A O 1
ATOM 860 N N . SER A 1 112 ? 4.234 2.902 -8.25 1 96 112 SER A N 1
ATOM 861 C CA . SER A 1 112 ? 3.332 3.359 -9.297 1 96 112 SER A CA 1
ATOM 862 C C . SER A 1 112 ? 2.74 2.184 -10.07 1 96 112 SER A C 1
ATOM 864 O O . SER A 1 112 ? 3.443 1.218 -10.375 1 96 112 SER A O 1
ATOM 866 N N . PHE A 1 113 ? 1.458 2.287 -10.367 1 97.75 113 PHE A N 1
ATOM 867 C CA . PHE A 1 113 ? 0.794 1.305 -11.211 1 97.75 113 PHE A CA 1
ATOM 868 C C . PHE A 1 113 ? 1.045 1.603 -12.688 1 97.75 113 PHE A C 1
ATOM 870 O O . PHE A 1 113 ? 0.153 2.086 -13.391 1 97.75 113 PHE A O 1
ATOM 877 N N . ASP A 1 114 ? 2.25 1.182 -13.203 1 97.69 114 ASP A N 1
ATOM 878 C CA . ASP A 1 114 ? 2.76 1.718 -14.461 1 97.69 114 ASP A CA 1
ATOM 879 C C . ASP A 1 114 ? 2.891 0.62 -15.516 1 97.69 114 ASP A C 1
ATOM 881 O O . ASP A 1 114 ? 3.439 0.851 -16.594 1 97.69 114 ASP A O 1
ATOM 885 N N . TYR A 1 115 ? 2.508 -0.537 -15.25 1 98.31 115 TYR A N 1
ATOM 886 C CA . TYR A 1 115 ? 2.473 -1.686 -16.156 1 98.31 115 TYR A CA 1
ATOM 887 C C . TYR A 1 115 ? 1.236 -2.539 -15.891 1 98.31 115 TYR A C 1
ATOM 889 O O . TYR A 1 115 ? 0.856 -2.762 -14.742 1 98.31 115 TYR A O 1
ATOM 897 N N . THR A 1 116 ? 0.585 -2.977 -17 1 98.19 116 THR A N 1
ATOM 898 C CA . THR A 1 116 ? -0.544 -3.887 -16.844 1 98.19 116 THR A CA 1
ATOM 899 C C . THR A 1 116 ? -0.437 -5.055 -17.812 1 98.19 116 THR A C 1
ATOM 901 O O . THR A 1 116 ? 0.176 -4.926 -18.875 1 98.19 116 THR A O 1
ATOM 904 N N . ASN A 1 117 ? -0.909 -6.164 -17.406 1 97.88 117 ASN A N 1
ATOM 905 C CA . ASN A 1 117 ? -0.991 -7.371 -18.234 1 97.88 117 ASN A CA 1
ATOM 906 C C . ASN A 1 117 ? -2.318 -8.094 -18.031 1 97.88 117 ASN A C 1
ATOM 908 O O . ASN A 1 117 ? -2.34 -9.297 -17.75 1 97.88 117 ASN A O 1
ATOM 912 N N . TRP A 1 118 ? -3.342 -7.348 -18.234 1 97.81 118 TRP A N 1
ATOM 913 C CA . TRP A 1 118 ? -4.68 -7.883 -18 1 97.81 118 TRP A CA 1
ATOM 914 C C . TRP A 1 118 ? -5.055 -8.875 -19.109 1 97.81 118 TRP A C 1
ATOM 916 O O . TRP A 1 118 ? -4.754 -8.656 -20.281 1 97.81 118 TRP A O 1
ATOM 926 N N . ASN A 1 119 ? -5.77 -9.891 -18.688 1 96.56 119 ASN A N 1
ATOM 927 C CA . ASN A 1 119 ? -6.383 -10.789 -19.656 1 96.56 119 ASN A CA 1
ATOM 928 C C . ASN A 1 119 ? -7.453 -10.078 -20.484 1 96.56 119 ASN A C 1
ATOM 930 O O . ASN A 1 119 ? -8.055 -9.109 -20.031 1 96.56 119 ASN A O 1
ATOM 934 N N . THR A 1 120 ? -7.641 -10.602 -21.656 1 94.5 120 THR A N 1
ATOM 935 C CA . THR A 1 120 ? -8.711 -10.062 -22.469 1 94.5 120 THR A CA 1
ATOM 936 C C . THR A 1 120 ? -10.031 -10.055 -21.703 1 94.5 120 THR A C 1
ATOM 938 O O . THR A 1 120 ? -10.422 -11.062 -21.125 1 94.5 120 THR A O 1
ATOM 941 N N . GLY A 1 121 ? -10.664 -8.844 -21.656 1 94.88 121 GLY A N 1
ATOM 942 C CA . GLY A 1 121 ? -11.945 -8.719 -20.984 1 94.88 121 GLY A CA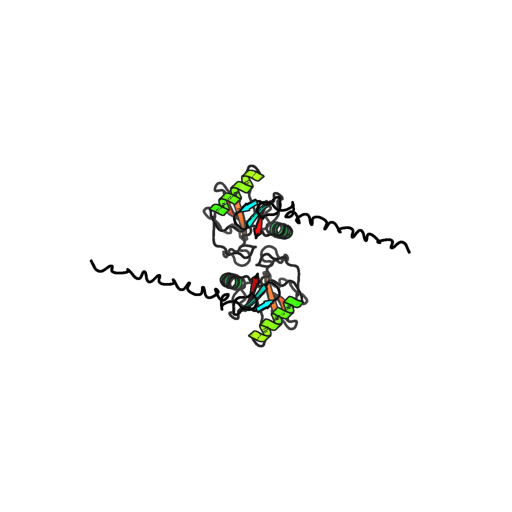 1
ATOM 943 C C . GLY A 1 121 ? -11.805 -8.398 -19.5 1 94.88 121 GLY A C 1
ATOM 944 O O . GLY A 1 121 ? -12.805 -8.227 -18.797 1 94.88 121 GLY A O 1
ATOM 945 N N . GLU A 1 122 ? -10.523 -8.312 -19.047 1 95.94 122 GLU A N 1
ATOM 946 C CA . GLU A 1 122 ? -10.25 -8.008 -17.641 1 95.94 122 GLU A CA 1
ATOM 947 C C . GLU A 1 122 ? -9.562 -6.648 -17.5 1 95.94 122 GLU A C 1
ATOM 949 O O . GLU A 1 122 ? -8.992 -6.133 -18.453 1 95.94 122 GLU A O 1
ATOM 954 N N . PRO A 1 123 ? -9.523 -6.105 -16.281 1 96.81 123 PRO A N 1
ATOM 955 C CA . PRO A 1 123 ? -10.391 -6.426 -15.148 1 96.81 123 PRO A CA 1
ATOM 956 C C . PRO A 1 123 ? -11.859 -6.082 -15.414 1 96.81 123 PRO A C 1
ATOM 958 O O . PRO A 1 123 ? -12.156 -5.059 -16.031 1 96.81 123 PRO A O 1
ATOM 961 N N . ASN A 1 124 ? -12.859 -6.848 -14.953 1 95.5 124 ASN A N 1
ATOM 962 C CA . ASN A 1 124 ? -14.25 -6.617 -15.312 1 95.5 124 ASN A CA 1
ATOM 963 C C . ASN A 1 124 ? -15.148 -6.551 -14.086 1 95.5 124 ASN A C 1
ATOM 965 O O . ASN A 1 124 ? -16.359 -6.305 -14.203 1 95.5 124 ASN A O 1
ATOM 969 N N . ASP A 1 125 ? -14.547 -6.75 -12.891 1 96.38 125 ASP A N 1
ATOM 970 C CA . ASP A 1 125 ? -15.32 -6.734 -11.656 1 96.38 125 ASP A CA 1
ATOM 971 C C . ASP A 1 125 ? -16.562 -7.613 -11.781 1 96.38 125 ASP A C 1
ATOM 973 O O . ASP A 1 125 ? -17.656 -7.215 -11.375 1 96.38 125 ASP A O 1
ATOM 977 N N . ALA A 1 126 ? -16.422 -8.688 -12.398 1 88.56 126 ALA A N 1
ATOM 978 C CA . ALA A 1 126 ? -17.578 -9.562 -12.602 1 88.56 126 ALA A CA 1
ATOM 979 C C . ALA A 1 126 ? -18.188 -9.992 -11.266 1 88.56 126 ALA A C 1
ATOM 981 O O . ALA A 1 126 ? -17.469 -10.469 -10.375 1 88.56 126 ALA A O 1
ATOM 982 N N . GLY A 1 127 ? -19.594 -9.859 -11.023 1 85.38 127 GLY A N 1
ATOM 983 C CA . GLY A 1 127 ? -20.281 -10.234 -9.797 1 85.38 127 GLY A CA 1
ATOM 984 C C . GLY A 1 127 ? -20.078 -9.234 -8.672 1 85.38 127 GLY A C 1
ATOM 985 O O . GLY A 1 127 ? -20.609 -9.422 -7.57 1 85.38 127 GLY A O 1
ATOM 986 N N . VAL A 1 128 ? -19.391 -8.258 -8.797 1 85.19 128 VAL A N 1
ATOM 987 C CA . VAL A 1 128 ? -19.109 -7.172 -7.863 1 85.19 128 VAL A CA 1
ATOM 988 C C . VAL A 1 128 ? -18.109 -7.645 -6.805 1 85.19 128 VAL A C 1
ATOM 990 O O . VAL A 1 128 ? -18.172 -8.789 -6.363 1 85.19 128 VAL A O 1
ATOM 993 N N . GLY A 1 129 ? -17.109 -6.809 -6.594 1 91.81 129 GLY A N 1
ATOM 994 C CA . GLY A 1 129 ? -16.234 -7.066 -5.465 1 91.81 129 GLY A CA 1
ATOM 995 C C . GLY A 1 129 ? -14.953 -7.77 -5.855 1 91.81 129 GLY A C 1
ATOM 996 O O . GLY A 1 129 ? -14.281 -8.367 -5.008 1 91.81 129 GLY A O 1
ATOM 997 N N . GLU A 1 130 ? -14.664 -7.91 -7.145 1 96.75 130 GLU A N 1
ATOM 998 C CA . GLU A 1 130 ? -13.359 -8.406 -7.578 1 96.75 130 GLU A CA 1
ATOM 999 C C . GLU A 1 130 ? -12.305 -7.312 -7.523 1 96.75 130 GLU A C 1
ATOM 1001 O O . GLU A 1 130 ? -12.094 -6.598 -8.508 1 96.75 130 GLU A O 1
ATOM 1006 N N . ASP A 1 131 ? -11.648 -7.254 -6.383 1 98.25 131 ASP A N 1
ATOM 1007 C CA . ASP A 1 131 ? -10.859 -6.059 -6.129 1 98.25 131 ASP A CA 1
ATOM 1008 C C . ASP A 1 131 ? -9.375 -6.402 -5.988 1 98.25 131 ASP A C 1
ATOM 1010 O O . ASP A 1 131 ? -8.57 -5.551 -5.609 1 98.25 131 ASP A O 1
ATOM 1014 N N . CYS A 1 132 ? -9.055 -7.629 -6.215 1 98.75 132 CYS A N 1
ATOM 1015 C CA . CYS A 1 132 ? -7.668 -8.031 -6.008 1 98.75 132 CYS A CA 1
ATOM 1016 C C . CYS A 1 132 ? -7.105 -8.711 -7.25 1 98.75 132 CYS A C 1
ATOM 1018 O O . CYS A 1 132 ? -7.852 -9.32 -8.023 1 98.75 132 CYS A O 1
ATOM 1020 N N . LEU A 1 133 ? -5.836 -8.586 -7.465 1 98.75 133 LEU A N 1
ATOM 1021 C CA . LEU A 1 133 ? -5.172 -8.969 -8.703 1 98.75 133 LEU A CA 1
ATOM 1022 C C . LEU A 1 133 ? -4.523 -10.344 -8.57 1 98.75 133 LEU A C 1
ATOM 1024 O O . LEU A 1 133 ? -3.713 -10.562 -7.664 1 98.75 133 LEU A O 1
ATOM 1028 N N . GLN A 1 134 ? -4.906 -11.234 -9.422 1 98.12 134 GLN A N 1
ATOM 1029 C CA . GLN A 1 134 ? -4.355 -12.578 -9.57 1 98.12 134 GLN A CA 1
ATOM 1030 C C . GLN A 1 134 ? -3.576 -12.711 -10.875 1 98.12 134 GLN A C 1
ATOM 1032 O O . GLN A 1 134 ? -4.02 -12.227 -11.922 1 98.12 134 GLN A O 1
ATOM 1037 N N . MET A 1 135 ? -2.453 -13.336 -10.812 1 98.12 135 MET A N 1
ATOM 1038 C CA . MET A 1 135 ? -1.737 -13.625 -12.055 1 98.12 135 MET A CA 1
ATOM 1039 C C . MET A 1 135 ? -1.816 -15.109 -12.398 1 98.12 135 MET A C 1
ATOM 1041 O O . MET A 1 135 ? -2.27 -15.914 -11.578 1 98.12 135 MET A O 1
ATOM 1045 N N . ASP A 1 136 ? -1.381 -15.367 -13.672 1 92.25 136 ASP A N 1
ATOM 1046 C CA . ASP A 1 136 ? -1.265 -16.719 -14.211 1 92.25 136 ASP A CA 1
ATOM 1047 C C .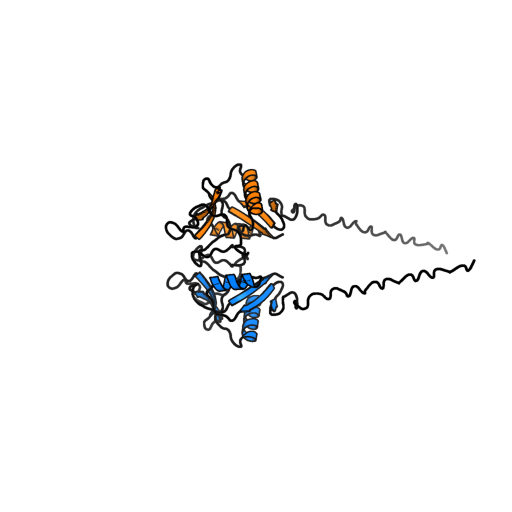 ASP A 1 136 ? -2.615 -17.422 -14.203 1 92.25 136 ASP A C 1
ATOM 1049 O O . ASP A 1 136 ? -2.697 -18.609 -13.844 1 92.25 136 ASP A O 1
ATOM 1053 N N . ALA A 1 137 ? -3.475 -16.547 -14.508 1 83.56 137 ALA A N 1
ATOM 1054 C CA . ALA A 1 137 ? -4.832 -17.078 -14.609 1 83.56 137 ALA A CA 1
ATOM 1055 C C . ALA A 1 137 ? -5.18 -17.406 -16.062 1 83.56 137 ALA A C 1
ATOM 1057 O O . ALA A 1 137 ? -4.602 -16.844 -16.984 1 83.56 137 ALA A O 1
ATOM 1058 N N . SER A 1 138 ? -6.043 -18.328 -16.172 1 83.44 138 SER A N 1
ATOM 1059 C CA . SER A 1 138 ? -6.605 -18.719 -17.469 1 83.44 138 SER A CA 1
ATOM 1060 C C . SER A 1 138 ? -5.523 -19.234 -18.406 1 83.44 138 SER A C 1
ATOM 1062 O O . SER A 1 138 ? -4.406 -19.531 -17.984 1 83.44 138 SER A O 1
ATOM 1064 N N . GLN A 1 139 ? -5.867 -19.391 -19.703 1 84.19 139 GLN A N 1
ATOM 1065 C CA . GLN A 1 139 ? -4.961 -19.922 -20.719 1 84.19 139 GLN A CA 1
ATOM 1066 C C . GLN A 1 139 ? -3.893 -18.891 -21.078 1 84.19 139 GLN A C 1
ATOM 1068 O O . GLN A 1 139 ? -2.762 -19.25 -21.422 1 84.19 139 GLN A O 1
ATOM 1073 N N . GLU A 1 140 ? -4.211 -17.641 -20.953 1 87.12 140 GLU A N 1
ATOM 1074 C CA . GLU A 1 140 ? -3.301 -16.562 -21.344 1 87.12 140 GLU A CA 1
ATOM 1075 C C . GLU A 1 140 ? -2.258 -16.312 -20.25 1 87.12 140 GLU A C 1
ATOM 1077 O O . GLU A 1 140 ? -1.266 -15.617 -20.5 1 87.12 140 GLU A O 1
ATOM 1082 N N . LYS A 1 141 ? -2.418 -16.906 -19.141 1 92.5 141 LYS A N 1
ATOM 1083 C CA . LYS A 1 141 ? -1.499 -16.734 -18.016 1 92.5 141 LYS A CA 1
ATOM 1084 C C . LYS A 1 141 ? -1.215 -15.258 -17.766 1 92.5 141 LYS A C 1
ATOM 1086 O O . LYS A 1 141 ? -0.058 -14.859 -17.594 1 92.5 141 LYS A O 1
ATOM 1091 N N . SER A 1 142 ? -2.336 -14.477 -17.766 1 96.25 142 SER A N 1
ATOM 1092 C CA . SER A 1 142 ? -2.314 -13.031 -17.547 1 96.25 142 SER A CA 1
ATOM 1093 C C . SER A 1 142 ? -3.047 -12.656 -16.266 1 96.25 142 SER A C 1
ATOM 1095 O O . SER A 1 142 ? -3.137 -13.461 -15.336 1 96.25 142 SER A O 1
ATOM 1097 N N . TRP A 1 143 ? -3.432 -11.367 -16.125 1 98.38 143 TRP A N 1
ATOM 1098 C CA . TRP A 1 143 ? -3.959 -10.875 -14.852 1 98.38 143 TRP A CA 1
ATOM 1099 C C . TRP A 1 143 ? -5.48 -10.93 -14.836 1 98.38 143 TRP A C 1
ATOM 1101 O O . TRP A 1 143 ? -6.133 -10.664 -15.852 1 98.38 143 TRP A O 1
ATOM 1111 N N . PHE A 1 144 ? -6.008 -11.281 -13.695 1 97.38 144 PHE A N 1
ATOM 1112 C CA . PHE A 1 144 ? -7.441 -11.258 -13.438 1 97.38 144 PHE A CA 1
ATOM 1113 C C . PHE A 1 144 ? -7.754 -10.484 -12.164 1 97.38 144 PHE A C 1
ATOM 1115 O O . PHE A 1 144 ? -6.996 -10.539 -11.195 1 97.38 144 PHE A O 1
ATOM 1122 N N . ASP A 1 145 ? -8.836 -9.758 -12.188 1 97.81 145 ASP A N 1
ATOM 1123 C CA . ASP A 1 145 ? -9.414 -9.312 -10.922 1 97.81 145 ASP A CA 1
ATOM 1124 C C . ASP A 1 145 ? -10.352 -10.367 -10.344 1 97.81 145 ASP A C 1
ATOM 1126 O O . ASP A 1 145 ? -11.172 -10.938 -11.062 1 97.81 145 ASP A O 1
ATOM 1130 N N . VAL A 1 146 ? -10.156 -10.648 -9.133 1 97.75 146 VAL A N 1
ATOM 1131 C CA . VAL A 1 146 ? -10.953 -11.672 -8.461 1 97.75 146 VAL A CA 1
ATOM 1132 C C . VAL A 1 146 ? -11.281 -11.219 -7.039 1 97.75 146 VAL A C 1
ATOM 1134 O O . VAL A 1 146 ? -10.711 -10.25 -6.539 1 97.75 146 VAL A O 1
ATOM 1137 N N . PRO A 1 147 ? -12.305 -11.875 -6.449 1 97.81 147 PRO A N 1
ATOM 1138 C CA . PRO A 1 147 ? -12.586 -11.555 -5.047 1 97.81 147 PRO A CA 1
ATOM 1139 C C . PRO A 1 147 ? -11.375 -11.766 -4.141 1 97.81 147 PRO A C 1
ATOM 1141 O O . PRO A 1 147 ? -10.672 -12.773 -4.273 1 97.81 147 PRO A O 1
ATOM 1144 N N . CYS A 1 148 ? -11.188 -10.867 -3.199 1 98.38 148 CYS A N 1
ATOM 1145 C CA . CYS A 1 148 ? -9.992 -10.836 -2.369 1 98.38 148 CYS A CA 1
ATOM 1146 C C . CYS A 1 148 ? -9.969 -12.008 -1.395 1 98.38 148 CYS A C 1
ATOM 1148 O O . CYS A 1 148 ? -8.922 -12.352 -0.848 1 98.38 148 CYS A O 1
ATOM 1150 N N . LYS A 1 149 ? -11.07 -12.57 -1.165 1 97.69 149 LYS A N 1
ATOM 1151 C CA . LYS A 1 149 ? -11.195 -13.594 -0.133 1 97.69 149 LYS A CA 1
ATOM 1152 C C . LYS A 1 149 ? -10.75 -14.953 -0.657 1 97.69 149 LYS A C 1
ATOM 1154 O O . LYS A 1 149 ? -10.609 -15.906 0.114 1 97.69 149 LYS A O 1
ATOM 1159 N N . TYR A 1 150 ? -10.578 -15.07 -2.02 1 97.88 150 TYR A N 1
ATOM 1160 C CA . TYR A 1 150 ? -10.094 -16.344 -2.547 1 97.88 150 TYR A CA 1
ATOM 1161 C C . TYR A 1 150 ? -8.727 -16.688 -1.968 1 97.88 150 TYR A C 1
ATOM 1163 O O . TYR A 1 150 ? -8.023 -15.82 -1.446 1 97.88 150 TYR A O 1
ATOM 1171 N N . ALA A 1 151 ? -8.445 -17.969 -2.029 1 98.62 151 ALA A N 1
ATOM 1172 C CA . ALA A 1 151 ? -7.168 -18.438 -1.5 1 98.62 151 ALA A CA 1
ATOM 1173 C C . ALA A 1 151 ? -6.227 -18.859 -2.627 1 98.62 151 ALA A C 1
ATOM 1175 O O . ALA A 1 151 ? -6.523 -19.797 -3.371 1 98.62 151 ALA A O 1
ATOM 1176 N N . PHE A 1 152 ? -5.105 -18.172 -2.793 1 98.62 152 PHE A N 1
ATOM 1177 C CA . PHE A 1 152 ? -4.07 -18.484 -3.771 1 98.62 152 PHE A CA 1
ATOM 1178 C C . PHE A 1 152 ? -2.688 -18.406 -3.143 1 98.62 152 PHE A C 1
ATOM 1180 O O . PHE A 1 152 ? -2.533 -17.891 -2.033 1 98.62 152 PHE A O 1
ATOM 1187 N N . ALA A 1 153 ? -1.738 -19.062 -3.82 1 98.75 153 ALA A N 1
ATOM 1188 C CA . ALA A 1 153 ? -0.34 -18.766 -3.529 1 98.75 153 ALA A CA 1
ATOM 1189 C C . ALA A 1 153 ? -0.04 -17.281 -3.76 1 98.75 153 ALA A C 1
ATOM 1191 O O . ALA A 1 153 ? -0.9 -16.531 -4.227 1 98.75 153 ALA A O 1
ATOM 1192 N N . SER A 1 154 ? 1.147 -16.875 -3.354 1 98.88 154 SER A N 1
ATOM 1193 C CA . SER A 1 154 ? 1.465 -15.461 -3.48 1 98.88 154 SER A CA 1
ATOM 1194 C C . SER A 1 154 ? 2.912 -15.258 -3.912 1 98.88 154 SER A C 1
ATOM 1196 O O . SER A 1 154 ? 3.76 -16.125 -3.699 1 98.88 154 SER A O 1
ATOM 1198 N N . LEU A 1 155 ? 3.127 -14.203 -4.578 1 98.94 155 LEU A N 1
ATOM 1199 C CA . LEU A 1 155 ? 4.465 -13.719 -4.891 1 98.94 155 LEU A CA 1
ATOM 1200 C C . LEU A 1 155 ? 4.801 -12.484 -4.062 1 98.94 155 LEU A C 1
ATOM 1202 O O . LEU A 1 155 ? 4.055 -11.5 -4.074 1 98.94 155 LEU A O 1
ATOM 1206 N N . CYS A 1 156 ? 5.871 -12.562 -3.309 1 98.88 156 CYS A N 1
ATOM 1207 C CA . CYS A 1 156 ? 6.375 -11.438 -2.525 1 98.88 156 CYS A CA 1
ATOM 1208 C C . CYS A 1 156 ? 7.559 -10.773 -3.223 1 98.88 156 CYS A C 1
ATOM 1210 O O . CYS A 1 156 ? 8.289 -11.422 -3.975 1 98.88 156 CYS A O 1
ATOM 1212 N N . SER A 1 157 ? 7.691 -9.523 -2.938 1 98.75 157 SER A N 1
ATOM 1213 C CA . SER A 1 157 ? 8.875 -8.797 -3.393 1 98.75 157 SER A CA 1
ATOM 1214 C C . SER A 1 157 ? 9.406 -7.863 -2.309 1 98.75 157 SER A C 1
ATOM 1216 O O . SER A 1 157 ? 8.672 -7.512 -1.378 1 98.75 157 SER A O 1
ATOM 1218 N N . ARG A 1 158 ? 10.656 -7.586 -2.367 1 96.38 158 ARG A N 1
ATOM 1219 C CA . ARG A 1 158 ? 11.273 -6.586 -1.498 1 96.38 158 ARG A CA 1
ATOM 1220 C C . ARG A 1 158 ? 12.398 -5.848 -2.221 1 96.38 158 ARG A C 1
ATOM 1222 O O . ARG A 1 158 ? 12.992 -6.379 -3.158 1 96.38 158 ARG A O 1
ATOM 1229 N N . ARG A 1 159 ? 12.633 -4.641 -1.765 1 92.62 159 ARG A N 1
ATOM 1230 C CA . ARG A 1 159 ? 13.711 -3.832 -2.33 1 92.62 159 ARG A CA 1
ATOM 1231 C C . ARG A 1 159 ? 15.055 -4.191 -1.704 1 92.62 159 ARG A C 1
ATOM 1233 O O . ARG A 1 159 ? 15.133 -4.457 -0.503 1 92.62 159 ARG A O 1
ATOM 1240 N N . MET A 1 160 ? 16.094 -4.168 -2.527 1 90.69 160 MET A N 1
ATOM 1241 C CA . MET A 1 160 ? 17.438 -4.414 -2.027 1 90.69 160 MET A CA 1
ATOM 1242 C C . MET A 1 160 ? 17.953 -3.229 -1.217 1 90.69 160 MET A C 1
ATOM 1244 O O . MET A 1 160 ? 17.547 -2.09 -1.454 1 90.69 160 MET A O 1
ATOM 1248 N N . MET B 1 1 ? 75.875 28.078 -37.344 1 35.5 1 MET B N 1
ATOM 1249 C CA . MET B 1 1 ? 74.812 27.062 -37.188 1 35.5 1 MET B CA 1
ATOM 1250 C C . MET B 1 1 ? 74.125 27.219 -35.875 1 35.5 1 MET B C 1
ATOM 1252 O O . MET B 1 1 ? 74.688 26.922 -34.812 1 35.5 1 MET B O 1
ATOM 1256 N N . THR B 1 2 ? 73.312 28.438 -35.656 1 41.44 2 THR B N 1
ATOM 1257 C CA . THR B 1 2 ? 72.562 28.922 -34.5 1 41.44 2 THR B CA 1
ATOM 1258 C C . THR B 1 2 ? 71.438 27.922 -34.125 1 41.44 2 THR B C 1
ATOM 1260 O O . THR B 1 2 ? 70.688 27.453 -34.969 1 41.44 2 THR B O 1
ATOM 1263 N N . LEU B 1 3 ? 71.75 27.078 -33.156 1 37.53 3 LEU B N 1
ATOM 1264 C CA . LEU B 1 3 ? 70.875 26.109 -32.5 1 37.53 3 LEU B CA 1
ATOM 1265 C C . LEU B 1 3 ? 69.625 26.797 -31.859 1 37.53 3 LEU B C 1
ATOM 1267 O O . LEU B 1 3 ? 69.812 27.609 -30.953 1 37.53 3 LEU B O 1
ATOM 1271 N N . THR B 1 4 ? 68.625 27.188 -32.625 1 40.06 4 THR B N 1
ATOM 1272 C CA . THR B 1 4 ? 67.375 27.766 -32.094 1 40.06 4 THR B CA 1
ATOM 1273 C C . THR B 1 4 ? 66.688 26.781 -31.188 1 40.06 4 THR B C 1
ATOM 1275 O O . THR B 1 4 ? 66.312 25.672 -31.609 1 40.06 4 THR B O 1
ATOM 1278 N N . VAL B 1 5 ? 66.938 26.797 -29.875 1 37.72 5 VAL B N 1
ATOM 1279 C CA . VAL B 1 5 ? 66.25 26.047 -28.828 1 37.72 5 VAL B CA 1
ATOM 1280 C C . VAL B 1 5 ? 64.75 26.359 -28.875 1 37.72 5 VAL B C 1
ATOM 1282 O O . VAL B 1 5 ? 64.375 27.531 -28.797 1 37.72 5 VAL B O 1
ATOM 1285 N N . LEU B 1 6 ? 63.969 25.547 -29.609 1 35.91 6 LEU B N 1
ATOM 1286 C CA . LEU B 1 6 ? 62.5 25.609 -29.625 1 35.91 6 LEU B CA 1
ATOM 1287 C C . LEU B 1 6 ? 61.938 25.453 -28.219 1 35.91 6 LEU B C 1
ATOM 1289 O O . LEU B 1 6 ? 62.156 24.438 -27.562 1 35.91 6 LEU B O 1
ATOM 1293 N N . LEU B 1 7 ? 61.812 26.547 -27.453 1 35.22 7 LEU B N 1
ATOM 1294 C CA . LEU B 1 7 ? 61.125 26.578 -26.156 1 35.22 7 LEU B CA 1
ATOM 1295 C C . LEU B 1 7 ? 59.719 26.031 -26.281 1 35.22 7 LEU B C 1
ATOM 1297 O O . LEU B 1 7 ? 58.875 26.594 -27 1 35.22 7 LEU B O 1
ATOM 1301 N N . LEU B 1 8 ? 59.625 24.672 -26.25 1 34.41 8 LEU B N 1
ATOM 1302 C CA . LEU B 1 8 ? 58.312 24.047 -26.172 1 34.41 8 LEU B CA 1
ATOM 1303 C C . LEU B 1 8 ? 57.531 24.547 -24.953 1 34.41 8 LEU B C 1
ATOM 1305 O O . LEU B 1 8 ? 57.969 24.328 -23.812 1 34.41 8 LEU B O 1
ATOM 1309 N N . LEU B 1 9 ? 56.969 25.75 -25 1 32.44 9 LEU B N 1
ATOM 1310 C CA . LEU B 1 9 ? 56.062 26.172 -23.953 1 32.44 9 LEU B CA 1
ATOM 1311 C C . LEU B 1 9 ? 54.969 25.125 -23.703 1 32.44 9 LEU B C 1
ATOM 1313 O O . LEU B 1 9 ? 54.156 24.859 -24.578 1 32.44 9 LEU B O 1
ATOM 1317 N N . CYS B 1 10 ? 55.281 24.062 -23.016 1 30.52 10 CYS B N 1
ATOM 1318 C CA . CYS B 1 10 ? 54.219 23.156 -22.547 1 30.52 10 CYS B CA 1
ATOM 1319 C C . CYS B 1 10 ? 53.125 23.922 -21.797 1 30.52 10 CYS B C 1
ATOM 1321 O O . CYS B 1 10 ? 53.406 24.547 -20.766 1 30.52 10 CYS B O 1
ATOM 1323 N N . ALA B 1 11 ? 52.188 24.531 -22.469 1 36.5 11 ALA B N 1
ATOM 1324 C CA . ALA B 1 11 ? 51 25.094 -21.828 1 36.5 11 ALA B CA 1
ATOM 1325 C C . ALA B 1 11 ? 50.438 24.141 -20.781 1 36.5 11 ALA B C 1
ATOM 1327 O O . ALA B 1 11 ? 50.156 22.984 -21.078 1 36.5 11 ALA B O 1
ATOM 1328 N N . SER B 1 12 ? 50.812 24.266 -19.516 1 36.94 12 SER B N 1
ATOM 1329 C CA . SER B 1 12 ? 50.094 23.625 -18.422 1 36.94 12 SER B CA 1
ATOM 1330 C C . SER B 1 12 ? 48.594 23.703 -18.641 1 36.94 12 SER B C 1
ATOM 1332 O O . SER B 1 12 ? 48.031 24.781 -18.906 1 36.94 12 SER B O 1
ATOM 1334 N N . ILE B 1 13 ? 48 22.719 -19.25 1 39.53 13 ILE B N 1
ATOM 1335 C CA . ILE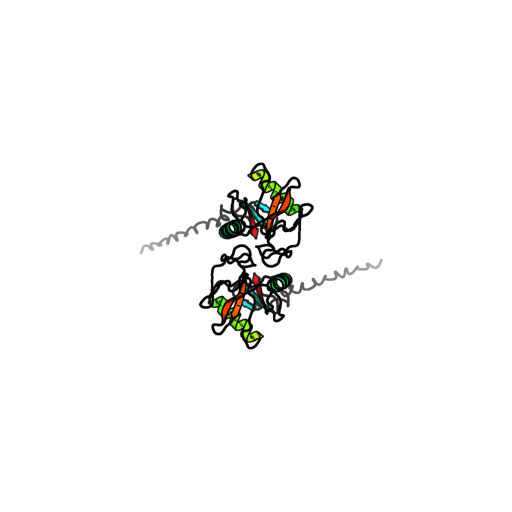 B 1 13 ? 46.562 22.562 -19.188 1 39.53 13 ILE B CA 1
ATOM 1336 C C . ILE B 1 13 ? 46.094 22.812 -17.75 1 39.53 13 ILE B C 1
ATOM 1338 O O . ILE B 1 13 ? 46.469 22.094 -16.828 1 39.53 13 ILE B O 1
ATOM 1342 N N . ALA B 1 14 ? 45.938 24.062 -17.312 1 38.81 14 ALA B N 1
ATOM 1343 C CA . ALA B 1 14 ? 45.156 24.266 -16.078 1 38.81 14 ALA B CA 1
ATOM 1344 C C . ALA B 1 14 ? 44.031 23.25 -15.977 1 38.81 14 ALA B C 1
ATOM 1346 O O . ALA B 1 14 ? 43.188 23.172 -16.875 1 38.81 14 ALA B O 1
ATOM 1347 N N . LEU B 1 15 ? 44.344 22.047 -15.445 1 39 15 LEU B N 1
ATOM 1348 C CA . LEU B 1 15 ? 43.219 21.266 -14.922 1 39 15 LEU B CA 1
ATOM 1349 C C . LEU B 1 15 ? 42.156 22.156 -14.328 1 39 15 LEU B C 1
ATOM 1351 O O . LEU B 1 15 ? 42.438 22.922 -13.398 1 39 15 LEU B O 1
ATOM 1355 N N . GLY B 1 16 ? 41.312 22.734 -15.203 1 41.62 16 GLY B N 1
ATOM 1356 C CA . GLY B 1 16 ? 40.125 23.344 -14.641 1 41.62 16 GLY B CA 1
ATOM 1357 C C . GLY B 1 16 ? 39.656 22.703 -13.336 1 41.62 16 GLY B C 1
ATOM 1358 O O . GLY B 1 16 ? 39.844 21.5 -13.141 1 41.62 16 GLY B O 1
ATOM 1359 N N . ASP B 1 17 ? 39.875 23.438 -12.219 1 40.66 17 ASP B N 1
ATOM 1360 C CA . ASP B 1 17 ? 39.25 23.125 -10.945 1 40.66 17 ASP B CA 1
ATOM 1361 C C . ASP B 1 17 ? 37.906 22.406 -11.156 1 40.66 17 ASP B C 1
ATOM 1363 O O . ASP B 1 17 ? 37.031 22.938 -11.82 1 40.66 17 ASP B O 1
ATOM 1367 N N . THR B 1 18 ? 37.875 21.078 -11.375 1 42.47 18 THR B N 1
ATOM 1368 C CA . THR B 1 18 ? 36.625 20.391 -11.062 1 42.47 18 THR B CA 1
ATOM 1369 C C . THR B 1 18 ? 35.969 20.984 -9.82 1 42.47 18 THR B C 1
ATOM 1371 O O . THR B 1 18 ? 36.531 20.922 -8.727 1 42.47 18 THR B O 1
ATOM 1374 N N . HIS B 1 19 ? 35.438 22.203 -9.906 1 43.25 19 HIS B N 1
ATOM 1375 C CA . HIS B 1 19 ? 34.531 22.609 -8.836 1 43.25 19 HIS B CA 1
ATOM 1376 C C . HIS B 1 19 ? 33.781 21.406 -8.258 1 43.25 19 HIS B C 1
ATOM 1378 O O . HIS B 1 19 ? 33.344 20.531 -9 1 43.25 19 HIS B O 1
ATOM 1384 N N . PRO B 1 20 ? 34.125 21 -7.039 1 43.34 20 PRO B N 1
ATOM 1385 C CA . PRO B 1 20 ? 33.281 19.938 -6.461 1 43.34 20 PRO B CA 1
ATOM 1386 C C . PRO B 1 20 ? 31.812 20.062 -6.887 1 43.34 20 PRO B C 1
ATOM 1388 O O . PRO B 1 20 ? 31.312 21.156 -7.109 1 43.34 20 PRO B O 1
ATOM 1391 N N . VAL B 1 21 ? 31.25 19.141 -7.586 1 41.25 21 VAL B N 1
ATOM 1392 C CA . VAL B 1 21 ? 29.812 18.969 -7.715 1 41.25 21 VAL B CA 1
ATOM 1393 C C . VAL B 1 21 ? 29.125 19.422 -6.426 1 41.25 21 VAL B C 1
ATOM 1395 O O . VAL B 1 21 ? 29.312 18.812 -5.371 1 41.25 21 VAL B O 1
ATOM 1398 N N . GLN B 1 22 ? 29.094 20.656 -5.961 1 41.97 22 GLN B N 1
ATOM 1399 C CA . GLN B 1 22 ? 28.25 21.172 -4.898 1 41.97 22 GLN B CA 1
ATOM 1400 C C . GLN B 1 22 ? 27.016 20.281 -4.695 1 41.97 22 GLN B C 1
ATOM 1402 O O . GLN B 1 22 ? 26.328 19.938 -5.656 1 41.97 22 GLN B O 1
ATOM 1407 N N . SER B 1 23 ? 26.797 19.359 -3.875 1 48.16 23 SER B N 1
ATOM 1408 C CA . SER B 1 23 ? 25.672 18.641 -3.312 1 48.16 23 SER B CA 1
ATOM 1409 C C . SER B 1 23 ? 24.375 19.406 -3.49 1 48.16 23 SER B C 1
ATOM 1411 O O . SER B 1 23 ? 24.312 20.609 -3.209 1 48.16 23 SER B O 1
ATOM 1413 N N . SER B 1 24 ? 23.297 19.141 -4.469 1 54.97 24 SER B N 1
ATOM 1414 C CA . SER B 1 24 ? 22.234 19.703 -5.293 1 54.97 24 SER B CA 1
ATOM 1415 C C . SER B 1 24 ? 21.281 20.562 -4.465 1 54.97 24 SER B C 1
ATOM 1417 O O . SER B 1 24 ? 20.859 20.156 -3.385 1 54.97 24 SER B O 1
ATOM 1419 N N . ASP B 1 25 ? 21.312 21.859 -4.441 1 66.12 25 ASP B N 1
ATOM 1420 C CA . ASP B 1 25 ? 20.484 23 -4.031 1 66.12 25 ASP B CA 1
ATOM 1421 C C . ASP B 1 25 ? 19.016 22.594 -3.902 1 66.12 25 ASP B C 1
ATOM 1423 O O . ASP B 1 25 ? 18.219 23.344 -3.355 1 66.12 25 ASP B O 1
ATOM 1427 N N . TRP B 1 26 ? 18.734 21.312 -4.082 1 84.06 26 TRP B N 1
ATOM 1428 C CA . TRP B 1 26 ? 17.328 20.906 -4.098 1 84.06 26 TRP B CA 1
ATOM 1429 C C . TRP B 1 26 ? 17.016 19.984 -2.93 1 84.06 26 TRP B C 1
ATOM 1431 O O . TRP B 1 26 ? 15.867 19.562 -2.752 1 84.06 26 TRP B O 1
ATOM 1441 N N . TYR B 1 27 ? 18.109 19.781 -1.974 1 84.56 27 TYR B N 1
ATOM 1442 C CA . TYR B 1 27 ? 17.891 18.953 -0.788 1 84.56 27 TYR B CA 1
ATOM 1443 C C . TYR B 1 27 ? 18.344 19.688 0.471 1 84.56 27 TYR B C 1
ATOM 1445 O O . TYR B 1 27 ? 19.297 20.453 0.438 1 84.56 27 TYR B O 1
ATOM 1453 N N . LYS B 1 28 ? 17.5 19.547 1.545 1 84.06 28 LYS B N 1
ATOM 1454 C CA . LYS B 1 28 ? 17.812 20.047 2.881 1 84.06 28 LYS B CA 1
ATOM 1455 C C . LYS B 1 28 ? 17.703 18.922 3.918 1 84.06 28 LYS B C 1
ATOM 1457 O O . LYS B 1 28 ? 16.641 18.312 4.059 1 84.06 28 LYS B O 1
ATOM 1462 N N . TYR B 1 29 ? 18.688 18.609 4.672 1 88.38 29 TYR B N 1
ATOM 1463 C CA . TYR B 1 29 ? 18.734 17.594 5.715 1 88.38 29 TYR B CA 1
ATOM 1464 C C . TYR B 1 29 ? 18.281 16.234 5.176 1 88.38 29 TYR B C 1
ATOM 1466 O O . TYR B 1 29 ? 17.484 15.547 5.816 1 88.38 29 TYR B O 1
ATOM 1474 N N . GLY B 1 30 ? 18.547 15.922 3.959 1 92.12 30 GLY B N 1
ATOM 1475 C CA . GLY B 1 30 ? 18.266 14.617 3.387 1 92.12 30 GLY B CA 1
ATOM 1476 C C . GLY B 1 30 ? 16.938 14.562 2.648 1 92.12 30 GLY B C 1
ATOM 1477 O O . GLY B 1 30 ? 16.641 13.578 1.965 1 92.12 30 GLY B O 1
ATOM 1478 N N . CYS B 1 31 ? 16.25 15.609 2.836 1 96.75 31 CYS B N 1
ATOM 1479 C CA . CYS B 1 31 ? 14.953 15.656 2.176 1 96.75 31 CYS B CA 1
ATOM 1480 C C . CYS B 1 31 ? 14.914 16.75 1.116 1 96.75 31 CYS B C 1
ATOM 1482 O O . CYS B 1 31 ? 15.633 17.75 1.221 1 96.75 31 CYS B O 1
ATOM 1484 N N . PRO B 1 32 ? 14.086 16.5 0.025 1 95.06 32 PRO B N 1
ATOM 1485 C CA . PRO B 1 32 ? 13.891 17.578 -0.937 1 95.06 32 PRO B CA 1
ATOM 1486 C C . PRO B 1 32 ? 13.367 18.859 -0.285 1 95.06 32 PRO B C 1
ATOM 1488 O O . PRO B 1 32 ? 12.672 18.797 0.731 1 95.06 32 PRO B O 1
ATOM 1491 N N . LEU B 1 33 ? 13.648 19.953 -0.948 1 94.12 33 LEU B N 1
ATOM 1492 C CA . LEU B 1 33 ? 13.117 21.219 -0.444 1 94.12 33 LEU B CA 1
ATOM 1493 C C . LEU B 1 33 ? 11.602 21.172 -0.329 1 94.12 33 LEU B C 1
ATOM 1495 O O . LEU B 1 33 ? 10.922 20.641 -1.216 1 94.12 33 LEU B O 1
ATOM 1499 N N . GLY B 1 34 ? 11.102 21.703 0.765 1 94.88 34 GLY B N 1
ATOM 1500 C CA . GLY B 1 34 ? 9.664 21.703 0.97 1 94.88 34 GLY B CA 1
ATOM 1501 C C . GLY B 1 34 ? 9.172 20.531 1.792 1 94.88 34 GLY B C 1
ATOM 1502 O O . GLY B 1 34 ? 8.016 20.5 2.209 1 94.88 34 GLY B O 1
ATOM 1503 N N . TRP B 1 35 ? 10.07 19.578 1.946 1 97.81 35 TRP B N 1
ATOM 1504 C CA . TRP B 1 35 ? 9.758 18.453 2.822 1 97.81 35 TRP B CA 1
ATOM 1505 C C . TRP B 1 35 ? 10.422 18.625 4.184 1 97.81 35 TRP B C 1
ATOM 1507 O O . TRP B 1 35 ? 11.438 19.312 4.305 1 97.81 35 TRP B O 1
ATOM 1517 N N . ASN B 1 36 ? 9.836 18.016 5.176 1 98 36 ASN B N 1
ATOM 1518 C CA . ASN B 1 36 ? 10.344 18.078 6.539 1 98 36 ASN B CA 1
ATOM 1519 C C . ASN B 1 36 ? 10.891 16.734 7 1 98 36 ASN B C 1
ATOM 1521 O O . ASN B 1 36 ? 10.242 15.695 6.809 1 98 36 ASN B O 1
ATOM 1525 N N . THR B 1 37 ? 11.977 16.797 7.637 1 97.75 37 THR B N 1
ATOM 1526 C CA . THR B 1 37 ? 12.703 15.57 7.961 1 97.75 37 THR B CA 1
ATOM 1527 C C . THR B 1 37 ? 12.328 15.07 9.352 1 97.75 37 THR B C 1
ATOM 1529 O O . THR B 1 37 ? 12.242 15.859 10.297 1 97.75 37 THR B O 1
ATOM 1532 N N . TYR B 1 38 ? 12.078 13.797 9.438 1 98.12 38 TYR B N 1
ATOM 1533 C CA . TYR B 1 38 ? 11.984 13.07 10.703 1 98.12 38 TYR B CA 1
ATOM 1534 C C . TYR B 1 38 ? 12.633 11.695 10.594 1 98.12 38 TYR B C 1
ATOM 1536 O O . TYR B 1 38 ? 12.109 10.812 9.922 1 98.12 38 TYR B O 1
ATOM 1544 N N . GLY B 1 39 ? 13.711 11.555 11.289 1 96.44 39 GLY B N 1
ATOM 1545 C CA . GLY B 1 39 ? 14.445 10.312 11.109 1 96.44 39 GLY B CA 1
ATOM 1546 C C . GLY B 1 39 ? 14.891 10.086 9.672 1 96.44 39 GLY B C 1
ATOM 1547 O O . GLY B 1 39 ? 15.523 10.953 9.07 1 96.44 39 GLY B O 1
ATOM 1548 N N . SER B 1 40 ? 14.562 8.961 9.148 1 96.81 40 SER B N 1
ATOM 1549 C CA . SER B 1 40 ? 14.938 8.633 7.773 1 96.81 40 SER B CA 1
ATOM 1550 C C . SER B 1 40 ? 13.781 8.859 6.812 1 96.81 40 SER B C 1
ATOM 1552 O O . SER B 1 40 ? 13.75 8.289 5.719 1 96.81 40 SER B O 1
ATOM 1554 N N . ARG B 1 41 ? 12.867 9.688 7.289 1 98.12 41 ARG B N 1
ATOM 1555 C CA . ARG B 1 41 ? 11.695 9.945 6.453 1 98.12 41 ARG B CA 1
ATOM 1556 C C . ARG B 1 41 ? 11.477 11.445 6.266 1 98.12 41 ARG B C 1
ATOM 1558 O O . ARG B 1 41 ? 11.875 12.25 7.113 1 98.12 41 ARG B O 1
ATOM 1565 N N . CYS B 1 42 ? 10.875 11.773 5.148 1 98.56 42 CYS B N 1
ATOM 1566 C CA . CYS B 1 42 ? 10.469 13.133 4.805 1 98.56 42 CYS B CA 1
ATOM 1567 C C . CYS B 1 42 ? 8.953 13.258 4.773 1 98.56 42 CYS B C 1
ATOM 1569 O O . CYS B 1 42 ? 8.258 12.352 4.309 1 98.56 42 CYS B O 1
ATOM 1571 N N . PHE B 1 43 ? 8.477 14.336 5.234 1 98.88 43 PHE B N 1
ATOM 1572 C CA . PHE B 1 43 ? 7.035 14.555 5.316 1 98.88 43 PHE B CA 1
ATOM 1573 C C . PHE B 1 43 ? 6.648 15.867 4.648 1 98.88 43 PHE B C 1
ATOM 1575 O O . PHE B 1 43 ? 7.383 16.859 4.738 1 98.88 43 PHE B O 1
ATOM 1582 N N . LYS B 1 44 ? 5.508 15.867 4 1 98.69 44 LYS B N 1
ATOM 1583 C CA . LYS B 1 44 ? 4.98 17.062 3.348 1 98.69 44 LYS B CA 1
ATOM 1584 C C . LYS B 1 44 ? 3.463 17.141 3.479 1 98.69 44 LYS B C 1
ATOM 1586 O O . LYS B 1 44 ? 2.76 16.172 3.158 1 98.69 44 LYS B O 1
ATOM 1591 N N . TYR B 1 45 ? 3.047 18.219 3.994 1 98.81 45 TYR B N 1
ATOM 1592 C CA . TYR B 1 45 ? 1.617 18.5 4.062 1 98.81 45 TYR B CA 1
ATOM 1593 C C . TYR B 1 45 ? 1.108 19.078 2.75 1 98.81 45 TYR B C 1
ATOM 1595 O O . TYR B 1 45 ? 1.712 20 2.197 1 98.81 45 TYR B O 1
ATOM 1603 N N . VAL B 1 46 ? 0.017 18.531 2.238 1 98.81 46 VAL B N 1
ATOM 1604 C CA . VAL B 1 46 ? -0.607 19 1.008 1 98.81 46 VAL B CA 1
ATOM 1605 C C . VAL B 1 46 ? -1.994 19.562 1.314 1 98.81 46 VAL B C 1
ATOM 1607 O O . VAL B 1 46 ? -2.91 18.812 1.662 1 98.81 46 VAL B O 1
ATOM 1610 N N . LYS B 1 47 ? -2.203 20.781 1.067 1 98.19 47 LYS B N 1
ATOM 1611 C CA . LYS B 1 47 ? -3.391 21.5 1.501 1 98.19 47 LYS B CA 1
ATOM 1612 C C . LYS B 1 47 ? -4.594 21.172 0.625 1 98.19 47 LYS B C 1
ATOM 1614 O O . LYS B 1 47 ? -5.734 21.188 1.092 1 98.19 47 LYS B O 1
ATOM 1619 N N . ALA B 1 48 ? -4.34 20.891 -0.643 1 98.44 48 ALA B N 1
ATOM 1620 C CA . ALA B 1 48 ? -5.43 20.641 -1.58 1 98.44 48 ALA B CA 1
ATOM 1621 C C . ALA B 1 48 ? -6.297 19.469 -1.108 1 98.44 48 ALA B C 1
ATOM 1623 O O . ALA B 1 48 ? -5.785 18.406 -0.771 1 98.44 48 ALA B O 1
ATOM 1624 N N . LYS B 1 49 ? -7.551 19.703 -1.056 1 98.75 49 LYS B N 1
ATOM 1625 C CA . LYS B 1 49 ? -8.477 18.688 -0.588 1 98.75 49 LYS B CA 1
ATOM 1626 C C . LYS B 1 49 ? -8.836 17.719 -1.712 1 98.75 49 LYS B C 1
ATOM 1628 O O . LYS B 1 49 ? -9.242 18.141 -2.797 1 98.75 49 LYS B O 1
ATOM 1633 N N . ARG B 1 50 ? -8.641 16.453 -1.459 1 98.69 50 ARG B N 1
ATOM 1634 C CA . ARG B 1 50 ? -8.922 15.375 -2.406 1 98.69 50 ARG B CA 1
ATOM 1635 C C . ARG B 1 50 ? -9.445 14.133 -1.692 1 98.69 50 ARG B C 1
ATOM 1637 O O . ARG B 1 50 ? -9.414 14.062 -0.463 1 98.69 50 ARG B O 1
ATOM 1644 N N . SER B 1 51 ? -10.039 13.211 -2.463 1 98.75 51 SER B N 1
ATOM 1645 C CA . SER B 1 51 ? -10.352 11.898 -1.91 1 98.75 51 SER B CA 1
ATOM 1646 C C . SER B 1 51 ? -9.086 11.164 -1.479 1 98.75 51 SER B C 1
ATOM 1648 O O . SER B 1 51 ? -7.977 11.578 -1.823 1 98.75 51 SER B O 1
ATOM 1650 N N . TRP B 1 52 ? -9.273 10.148 -0.74 1 98.75 52 TRP B N 1
ATOM 1651 C CA . TRP B 1 52 ? -8.125 9.359 -0.3 1 98.75 52 TRP B CA 1
ATOM 1652 C C . TRP B 1 52 ? -7.32 8.859 -1.493 1 98.75 52 TRP B C 1
ATOM 1654 O O . TRP B 1 52 ? -6.094 8.992 -1.526 1 98.75 52 TRP B O 1
ATOM 1664 N N . ALA B 1 53 ? -8.031 8.289 -2.494 1 98.38 53 ALA B N 1
ATOM 1665 C CA . ALA B 1 53 ? -7.359 7.699 -3.648 1 98.38 53 ALA B CA 1
ATOM 1666 C C . ALA B 1 53 ? -6.621 8.766 -4.453 1 98.38 53 ALA B C 1
ATOM 1668 O O . ALA B 1 53 ? -5.477 8.555 -4.871 1 98.38 53 ALA B O 1
ATOM 1669 N N . ASP B 1 54 ? -7.25 9.883 -4.672 1 98.44 54 ASP B N 1
ATOM 1670 C CA . ASP B 1 54 ? -6.59 10.969 -5.391 1 98.44 54 ASP B CA 1
ATOM 1671 C C . ASP B 1 54 ? -5.387 11.492 -4.613 1 98.44 54 ASP B C 1
ATOM 1673 O O . ASP B 1 54 ? -4.371 11.867 -5.203 1 98.44 54 ASP B O 1
ATOM 1677 N N . SER B 1 55 ? -5.547 11.562 -3.299 1 98.81 55 SER B N 1
ATOM 1678 C CA . SER B 1 55 ? -4.43 11.992 -2.461 1 98.81 55 SER B CA 1
ATOM 1679 C C . SER B 1 55 ? -3.273 11 -2.531 1 98.81 55 SER B C 1
ATOM 1681 O O . SER B 1 55 ? -2.107 11.398 -2.568 1 98.81 55 SER B O 1
ATOM 1683 N N . ALA B 1 56 ? -3.615 9.719 -2.549 1 98.5 56 ALA B N 1
ATOM 1684 C CA . ALA B 1 56 ? -2.588 8.688 -2.68 1 98.5 56 ALA B CA 1
ATOM 1685 C C . ALA B 1 56 ? -1.821 8.844 -3.99 1 98.5 56 ALA B C 1
ATOM 1687 O O . ALA B 1 56 ? -0.59 8.766 -4.008 1 98.5 56 ALA B O 1
ATOM 1688 N N . LEU B 1 57 ? -2.496 9.047 -5.02 1 97.44 57 LEU B N 1
ATOM 1689 C CA . LEU B 1 57 ? -1.861 9.203 -6.324 1 97.44 57 LEU B CA 1
ATOM 1690 C C . LEU B 1 57 ? -1.021 10.477 -6.371 1 97.44 57 LEU B C 1
ATOM 1692 O O . LEU B 1 57 ? 0.057 10.492 -6.969 1 97.44 57 LEU B O 1
ATOM 1696 N N . ASN B 1 58 ? -1.539 11.547 -5.762 1 98.31 58 ASN B N 1
ATOM 1697 C CA . ASN B 1 58 ? -0.765 12.781 -5.719 1 98.31 58 ASN B CA 1
ATOM 1698 C C . ASN B 1 58 ? 0.541 12.594 -4.949 1 98.31 58 ASN B C 1
ATOM 1700 O O . ASN B 1 58 ? 1.594 13.062 -5.387 1 98.31 58 ASN B O 1
ATOM 1704 N N . CYS B 1 59 ? 0.461 11.938 -3.771 1 98.62 59 CYS B N 1
ATOM 1705 C CA . CYS B 1 59 ? 1.673 11.703 -2.994 1 98.62 59 CYS B CA 1
ATOM 1706 C C . CYS B 1 59 ? 2.658 10.836 -3.771 1 98.62 59 CYS B C 1
ATOM 1708 O O . CYS B 1 59 ? 3.871 11.031 -3.68 1 98.62 59 CYS B O 1
ATOM 1710 N N . MET B 1 60 ? 2.131 9.914 -4.504 1 97.31 60 MET B N 1
ATOM 1711 C CA . MET B 1 60 ? 2.984 9.094 -5.352 1 97.31 60 MET B CA 1
ATOM 1712 C C . MET B 1 60 ? 3.693 9.938 -6.402 1 97.31 60 MET B C 1
ATOM 1714 O O . MET B 1 60 ? 4.887 9.758 -6.645 1 97.31 60 MET B O 1
ATOM 1718 N N . ALA B 1 61 ? 2.986 10.82 -7.012 1 96.5 61 ALA B N 1
ATOM 1719 C CA . ALA B 1 61 ? 3.551 11.711 -8.023 1 96.5 61 ALA B CA 1
ATOM 1720 C C . ALA B 1 61 ? 4.652 12.586 -7.43 1 96.5 61 ALA B C 1
ATOM 1722 O O . ALA B 1 61 ? 5.582 12.992 -8.133 1 96.5 61 ALA B O 1
ATOM 1723 N N . LEU B 1 62 ? 4.613 12.844 -6.133 1 97 62 LEU B N 1
ATOM 1724 C CA . LEU B 1 62 ? 5.605 13.664 -5.441 1 97 62 LEU B CA 1
ATOM 1725 C C . LEU B 1 62 ? 6.785 12.812 -4.984 1 97 62 LEU B C 1
ATOM 1727 O O . LEU B 1 62 ? 7.703 13.32 -4.336 1 97 62 LEU B O 1
ATOM 1731 N N . GLY B 1 63 ? 6.738 11.539 -5.312 1 95.5 63 GLY B N 1
ATOM 1732 C CA . GLY B 1 63 ? 7.859 10.672 -4.992 1 95.5 63 GLY B CA 1
ATOM 1733 C C . GLY B 1 63 ? 7.699 9.945 -3.67 1 95.5 63 GLY B C 1
ATOM 1734 O O . GLY B 1 63 ? 8.664 9.406 -3.129 1 95.5 63 GLY B O 1
ATOM 1735 N N . GLY B 1 64 ? 6.469 9.938 -3.166 1 97.25 64 GLY B N 1
ATOM 1736 C CA . GLY B 1 64 ? 6.195 9.297 -1.891 1 97.25 64 GLY B CA 1
ATOM 1737 C C . GLY B 1 64 ? 4.871 8.555 -1.864 1 97.25 64 GLY B C 1
ATOM 1738 O O . GLY B 1 64 ? 4.465 7.965 -2.867 1 97.25 64 GLY B O 1
ATOM 1739 N N . SER B 1 65 ? 4.293 8.461 -0.691 1 98.12 65 SER B N 1
ATOM 1740 C CA . SER B 1 65 ? 2.998 7.852 -0.415 1 98.12 65 SER B CA 1
ATOM 1741 C C . SER B 1 65 ? 2.238 8.625 0.655 1 98.12 65 SER B C 1
ATOM 1743 O O . SER B 1 65 ? 2.807 9.492 1.321 1 98.12 65 SER B O 1
ATOM 1745 N N . LEU B 1 66 ? 0.906 8.359 0.705 1 98.81 66 LEU B N 1
ATOM 1746 C CA . LEU B 1 66 ? 0.263 8.828 1.931 1 98.81 66 LEU B CA 1
ATOM 1747 C C . LEU B 1 66 ? 0.992 8.297 3.16 1 98.81 66 LEU B C 1
ATOM 1749 O O . LEU B 1 66 ? 1.411 7.133 3.188 1 98.81 66 LEU B O 1
ATOM 1753 N N . ALA B 1 67 ? 1.117 9.117 4.137 1 98.88 67 ALA B N 1
ATOM 1754 C CA . ALA B 1 67 ? 2.039 8.844 5.234 1 98.88 67 ALA B CA 1
ATOM 1755 C C . ALA B 1 67 ? 1.498 7.738 6.137 1 98.88 67 ALA B C 1
ATOM 1757 O O . ALA B 1 67 ? 0.3 7.699 6.43 1 98.88 67 ALA B O 1
ATOM 1758 N N . SER B 1 68 ? 2.352 6.871 6.496 1 98.81 68 SER B N 1
ATOM 1759 C CA . SER B 1 68 ? 2.148 5.984 7.637 1 98.81 68 SER B CA 1
ATOM 1760 C C . SER B 1 68 ? 2.693 6.602 8.922 1 98.81 68 SER B C 1
ATOM 1762 O O . SER B 1 68 ? 3.389 7.621 8.883 1 98.81 68 SER B O 1
ATOM 1764 N N . VAL B 1 69 ? 2.295 6.109 10.023 1 98.75 69 VAL B N 1
ATOM 1765 C CA . VAL B 1 69 ? 2.748 6.582 11.328 1 98.75 69 VAL B CA 1
ATOM 1766 C C . VAL B 1 69 ? 3.158 5.391 12.195 1 98.75 69 VAL B C 1
ATOM 1768 O O . VAL B 1 69 ? 2.422 4.406 12.297 1 98.75 69 VAL B O 1
ATOM 1771 N N . HIS B 1 70 ? 4.34 5.551 12.859 1 98.44 70 HIS B N 1
ATOM 1772 C CA . HIS B 1 70 ? 4.883 4.344 13.469 1 98.44 70 HIS B CA 1
ATOM 1773 C C . HIS B 1 70 ? 5.211 4.57 14.938 1 98.44 70 HIS B C 1
ATOM 1775 O O . HIS B 1 70 ? 5.73 3.676 15.609 1 98.44 70 HIS B O 1
ATOM 1781 N N . SER B 1 71 ? 4.91 5.777 15.453 1 98.56 71 SER B N 1
ATOM 1782 C CA . SER B 1 71 ? 5.102 6.039 16.875 1 98.56 71 SER B CA 1
ATOM 1783 C C . SER B 1 71 ? 4.398 7.324 17.297 1 98.56 71 SER B C 1
ATOM 1785 O O . SER B 1 71 ? 4.012 8.133 16.453 1 98.56 71 SER B O 1
ATOM 1787 N N . LEU B 1 72 ? 4.211 7.43 18.656 1 97.94 72 LEU B N 1
ATOM 1788 C CA . LEU B 1 72 ? 3.621 8.648 19.203 1 97.94 72 LEU B CA 1
ATOM 1789 C C . LEU B 1 72 ? 4.488 9.859 18.891 1 97.94 72 LEU B C 1
ATOM 1791 O O . LEU B 1 72 ? 3.971 10.922 18.531 1 97.94 72 LEU B O 1
ATOM 1795 N N . LEU B 1 73 ? 5.754 9.711 18.984 1 98.5 73 LEU B N 1
ATOM 1796 C CA . LEU B 1 73 ? 6.664 10.828 18.734 1 98.5 73 LEU B CA 1
ATOM 1797 C C . LEU B 1 73 ? 6.586 11.273 17.281 1 98.5 73 LEU B C 1
ATOM 1799 O O . LEU B 1 73 ? 6.582 12.469 17 1 98.5 73 LEU B O 1
ATOM 1803 N N . GLU B 1 74 ? 6.551 10.297 16.422 1 98.56 74 GLU B N 1
ATOM 1804 C CA . GLU B 1 74 ? 6.375 10.633 15.008 1 98.56 74 GLU B CA 1
ATOM 1805 C C . GLU B 1 74 ? 5.055 11.359 14.773 1 98.56 74 GLU B C 1
ATOM 1807 O O . GLU B 1 74 ? 4.996 12.328 14.008 1 98.56 74 GLU B O 1
ATOM 1812 N N . TYR B 1 75 ? 4.012 10.891 15.406 1 98.44 75 TYR B N 1
ATOM 1813 C CA . TYR B 1 75 ? 2.703 11.516 15.266 1 98.44 75 TYR B CA 1
ATOM 1814 C C . TYR B 1 75 ? 2.738 12.961 15.742 1 98.44 75 TYR B C 1
ATOM 1816 O O . TYR B 1 75 ? 2.184 13.852 15.094 1 98.44 75 TYR B O 1
ATOM 1824 N N . LYS B 1 76 ? 3.338 13.211 16.859 1 98.12 76 LYS B N 1
ATOM 1825 C CA . LYS B 1 76 ? 3.453 14.562 17.406 1 98.12 76 LYS B CA 1
ATOM 1826 C C . LYS B 1 76 ? 4.273 15.461 16.469 1 98.12 76 LYS B C 1
ATOM 1828 O O . LYS B 1 76 ? 3.957 16.641 16.297 1 98.12 76 LYS B O 1
ATOM 1833 N N . PHE B 1 77 ? 5.348 14.914 15.938 1 98.75 77 PHE B N 1
ATOM 1834 C CA . PHE B 1 77 ? 6.113 15.664 14.945 1 98.75 77 PHE B CA 1
ATOM 1835 C C . PHE B 1 77 ? 5.223 16.094 13.781 1 98.75 77 PHE B C 1
ATOM 1837 O O . PHE B 1 77 ? 5.281 17.234 13.344 1 98.75 77 PHE B O 1
ATOM 1844 N N . ILE B 1 78 ? 4.434 15.117 13.281 1 98.75 78 ILE B N 1
ATOM 1845 C CA . ILE B 1 78 ? 3.547 15.359 12.148 1 98.75 78 ILE B CA 1
ATOM 1846 C C . ILE B 1 78 ? 2.549 16.469 12.5 1 98.75 78 ILE B C 1
ATOM 1848 O O . ILE B 1 78 ? 2.318 17.375 11.711 1 98.75 78 ILE B O 1
ATOM 1852 N N . GLN B 1 79 ? 1.951 16.391 13.664 1 98.38 79 GLN B N 1
ATOM 1853 C CA . GLN B 1 79 ? 1.005 17.406 14.086 1 98.38 79 GLN B CA 1
ATOM 1854 C C . GLN B 1 79 ? 1.676 18.781 14.172 1 98.38 79 GLN B C 1
ATOM 1856 O O . GLN B 1 79 ? 1.092 19.781 13.773 1 98.38 79 GLN B O 1
ATOM 1861 N N . ALA B 1 80 ? 2.859 18.828 14.703 1 98.5 80 ALA B N 1
ATOM 1862 C CA . ALA B 1 80 ? 3.6 20.094 14.789 1 98.5 80 ALA B CA 1
ATOM 1863 C C . ALA B 1 80 ? 3.861 20.672 13.406 1 98.5 80 ALA B C 1
ATOM 1865 O O . ALA B 1 80 ? 3.717 21.875 13.188 1 98.5 80 ALA B O 1
ATOM 1866 N N . LEU B 1 81 ? 4.242 19.812 12.516 1 98.38 81 LEU B N 1
ATOM 1867 C CA . LEU B 1 81 ? 4.477 20.219 11.133 1 98.38 81 LEU B CA 1
ATOM 1868 C C . LEU B 1 81 ? 3.227 20.859 10.531 1 98.38 81 LEU B C 1
ATOM 1870 O O . LEU B 1 81 ? 3.299 21.922 9.906 1 98.38 81 LEU B O 1
ATOM 1874 N N . ILE B 1 82 ? 2.119 20.203 10.727 1 98.44 82 ILE B N 1
ATOM 1875 C CA . ILE B 1 82 ? 0.861 20.688 10.164 1 98.44 82 ILE B CA 1
ATOM 1876 C C . ILE B 1 82 ? 0.473 22.016 10.82 1 98.44 82 ILE B C 1
ATOM 1878 O O . ILE B 1 82 ? 0.055 22.953 10.141 1 98.44 82 ILE B O 1
ATOM 1882 N N . LEU B 1 83 ? 0.588 22.047 12.125 1 97.94 83 LEU B N 1
ATOM 1883 C CA . LEU B 1 83 ? 0.282 23.266 12.859 1 97.94 83 LEU B CA 1
ATOM 1884 C C . LEU B 1 83 ? 1.141 24.422 12.367 1 97.94 83 LEU B C 1
ATOM 1886 O O . LEU B 1 83 ? 0.635 25.531 12.156 1 97.94 83 LEU B O 1
ATOM 1890 N N . GLU B 1 84 ? 2.41 24.219 12.195 1 97.56 84 GLU B N 1
ATOM 1891 C CA . GLU B 1 84 ? 3.328 25.25 11.727 1 97.56 84 GLU B CA 1
ATOM 1892 C C . GLU B 1 84 ? 2.98 25.703 10.312 1 97.56 84 GLU B C 1
ATOM 1894 O O . GLU B 1 84 ? 3.109 26.875 9.977 1 97.56 84 GLU B O 1
ATOM 1899 N N . THR B 1 85 ? 2.568 24.75 9.539 1 97.19 85 THR B N 1
ATOM 1900 C CA . THR B 1 85 ? 2.299 25.016 8.133 1 97.19 85 THR B CA 1
ATOM 1901 C C . THR B 1 85 ? 0.966 25.734 7.961 1 97.19 85 THR B C 1
ATOM 1903 O O . THR B 1 85 ? 0.829 26.609 7.094 1 97.19 85 THR B O 1
ATOM 1906 N N . THR B 1 86 ? -0.024 25.438 8.766 1 97.25 86 THR B N 1
ATOM 1907 C CA . THR B 1 86 ? -1.378 25.891 8.469 1 97.25 86 THR B CA 1
ATOM 1908 C C . THR B 1 86 ? -1.907 26.781 9.578 1 97.25 86 THR B C 1
ATOM 1910 O O . THR B 1 86 ? -2.908 27.484 9.398 1 97.25 86 THR B O 1
ATOM 1913 N N . GLY B 1 87 ? -1.323 26.734 10.742 1 97.06 87 GLY B N 1
ATOM 1914 C CA . GLY B 1 87 ? -1.811 27.469 11.898 1 97.06 87 GLY B CA 1
ATOM 1915 C C . GLY B 1 87 ? -2.902 26.75 12.656 1 97.06 87 GLY B C 1
ATOM 1916 O O . GLY B 1 87 ? -3.391 27.234 13.68 1 97.06 87 GLY B O 1
ATOM 1917 N N . LYS B 1 88 ? -3.252 25.625 12.18 1 96.5 88 LYS B N 1
ATOM 1918 C CA . LYS B 1 88 ? -4.277 24.781 12.805 1 96.5 88 LYS B CA 1
ATOM 1919 C C . LYS B 1 88 ? -4.023 23.312 12.539 1 96.5 88 LYS B C 1
ATOM 1921 O O . LYS B 1 88 ? -2.945 22.938 12.078 1 96.5 88 LYS B O 1
ATOM 1926 N N . LEU B 1 89 ? -4.93 22.453 12.977 1 96.69 89 LEU B N 1
ATOM 1927 C CA . LEU B 1 89 ? -4.855 21.016 12.75 1 96.69 89 LEU B CA 1
ATOM 1928 C C . LEU B 1 89 ? -6.086 20.516 12 1 96.69 89 LEU B C 1
ATOM 1930 O O . LEU B 1 89 ? -6.98 19.922 12.602 1 96.69 89 LEU B O 1
ATOM 1934 N N . PRO B 1 90 ? -6.09 20.75 10.711 1 96.75 90 PRO B N 1
ATOM 1935 C CA . PRO B 1 90 ? -7.254 20.328 9.93 1 96.75 90 PRO B CA 1
ATOM 1936 C C . PRO B 1 90 ? -7.32 18.812 9.742 1 96.75 90 PRO B C 1
ATOM 1938 O O . PRO B 1 90 ? -6.305 18.125 9.867 1 96.75 90 PRO B O 1
ATOM 1941 N N . SER B 1 91 ? -8.539 18.312 9.422 1 97.12 91 SER B N 1
ATOM 1942 C CA . SER B 1 91 ? -8.68 16.922 8.984 1 97.12 91 SER B CA 1
ATOM 1943 C C . SER B 1 91 ? -7.746 16.625 7.82 1 97.12 91 SER B C 1
ATOM 1945 O O . SER B 1 91 ? -7.715 17.359 6.832 1 97.12 91 SER B O 1
ATOM 1947 N N . THR B 1 92 ? -7.008 15.516 7.992 1 98.75 92 THR B N 1
ATOM 1948 C CA . THR B 1 92 ? -5.938 15.195 7.059 1 98.75 92 THR B CA 1
ATOM 1949 C C . THR B 1 92 ? -5.883 13.695 6.789 1 98.75 92 THR B C 1
ATOM 1951 O O . THR B 1 92 ? -5.984 12.891 7.719 1 98.75 92 THR B O 1
ATOM 1954 N N . TRP B 1 93 ? -5.754 13.352 5.465 1 98.88 93 TRP B N 1
ATOM 1955 C CA . TRP B 1 93 ? -5.602 11.945 5.121 1 98.88 93 TRP B CA 1
ATOM 1956 C C . TRP B 1 93 ? -4.238 11.422 5.566 1 98.88 93 TRP B C 1
ATOM 1958 O O . TRP B 1 93 ? -3.215 12.07 5.355 1 98.88 93 TRP B O 1
ATOM 1968 N N . LEU B 1 94 ? -4.258 10.273 6.184 1 98.94 94 LEU B N 1
ATOM 1969 C CA . LEU B 1 94 ? -3.098 9.391 6.254 1 98.94 94 LEU B CA 1
ATOM 1970 C C . LEU B 1 94 ? -3.268 8.203 5.316 1 98.94 94 LEU B C 1
ATOM 1972 O O . LEU B 1 94 ? -4.301 8.062 4.664 1 98.94 94 LEU B O 1
ATOM 1976 N N . GLY B 1 95 ? -2.27 7.363 5.258 1 98.88 95 GLY B N 1
ATOM 1977 C CA . GLY B 1 95 ? -2.248 6.301 4.266 1 98.88 95 GLY B CA 1
ATOM 1978 C C . GLY B 1 95 ? -3.012 5.062 4.699 1 98.88 95 GLY B C 1
ATOM 1979 O O . GLY B 1 95 ? -3.053 4.066 3.973 1 98.88 95 GLY B O 1
ATOM 1980 N N . GLY B 1 96 ? -3.639 5.027 5.805 1 98.75 96 GLY B N 1
ATOM 1981 C CA . GLY B 1 96 ? -4.309 3.848 6.32 1 98.75 96 GLY B CA 1
ATOM 1982 C C . GLY B 1 96 ? -5.609 3.535 5.598 1 98.75 96 GLY B C 1
ATOM 1983 O O . GLY B 1 96 ? -6.359 4.445 5.246 1 98.75 96 GLY B O 1
ATOM 1984 N N . TYR B 1 97 ? -5.867 2.24 5.379 1 98.5 97 TYR B N 1
ATOM 1985 C CA . TYR B 1 97 ? -7.105 1.783 4.758 1 98.5 97 TYR B CA 1
ATOM 1986 C C . TYR B 1 97 ? -7.434 0.356 5.18 1 98.5 97 TYR B C 1
ATOM 1988 O O . TYR B 1 97 ? -6.539 -0.414 5.535 1 98.5 97 TYR B O 1
ATOM 1996 N N . ASP B 1 98 ? -8.672 -0.008 5.191 1 98 98 ASP B N 1
ATOM 1997 C CA . ASP B 1 98 ? -9.094 -1.389 5.418 1 98 98 ASP B CA 1
ATOM 1998 C C . ASP B 1 98 ? -10.188 -1.801 4.438 1 98 98 ASP B C 1
ATOM 2000 O O . ASP B 1 98 ? -11.094 -2.549 4.797 1 98 98 ASP B O 1
ATOM 2004 N N . ALA B 1 99 ? -10.086 -1.301 3.24 1 96.69 99 ALA B N 1
ATOM 2005 C CA . ALA B 1 99 ? -11.102 -1.494 2.209 1 96.69 99 ALA B CA 1
ATOM 2006 C C . ALA B 1 99 ? -11.07 -2.922 1.671 1 96.69 99 ALA B C 1
ATOM 2008 O O . ALA B 1 99 ? -12.047 -3.391 1.08 1 96.69 99 ALA B O 1
ATOM 2009 N N . VAL B 1 100 ? -9.922 -3.623 1.767 1 96.69 100 VAL B N 1
ATOM 2010 C CA . VAL B 1 100 ? -9.805 -4.984 1.253 1 96.69 100 VAL B CA 1
ATOM 2011 C C . VAL B 1 100 ? -10.562 -5.945 2.166 1 96.69 100 VAL B C 1
ATOM 2013 O O . VAL B 1 100 ? -11.359 -6.762 1.693 1 96.69 100 VAL B O 1
ATOM 2016 N N . VAL B 1 101 ? -10.305 -5.883 3.375 1 95.5 101 VAL B N 1
ATOM 2017 C CA . VAL B 1 101 ? -11.008 -6.605 4.43 1 95.5 101 VAL B CA 1
ATOM 2018 C C . VAL B 1 101 ? -11.32 -5.652 5.586 1 95.5 101 VAL B C 1
ATOM 2020 O O . VAL B 1 101 ? -10.406 -5.156 6.25 1 95.5 101 VAL B O 1
ATOM 2023 N N . GLU B 1 102 ? -12.602 -5.527 5.844 1 95.31 102 GLU B N 1
ATOM 2024 C CA . GLU B 1 102 ? -13 -4.645 6.934 1 95.31 102 GLU B CA 1
ATOM 2025 C C . GLU B 1 102 ? -12.352 -5.066 8.25 1 95.31 102 GLU B C 1
ATOM 2027 O O . GLU B 1 102 ? -12.398 -6.242 8.625 1 95.31 102 GLU B O 1
ATOM 2032 N N . GLY B 1 103 ? -11.766 -4.105 8.922 1 95.75 103 GLY B N 1
ATOM 2033 C CA . GLY B 1 103 ? -11.156 -4.363 10.219 1 95.75 103 GLY B CA 1
ATOM 2034 C C . GLY B 1 103 ? -9.672 -4.691 10.133 1 95.75 103 GLY B C 1
ATOM 2035 O O . GLY B 1 103 ? -8.969 -4.66 11.141 1 95.75 103 GLY B O 1
ATOM 2036 N N . ARG B 1 104 ? -9.211 -4.953 8.969 1 96.06 104 ARG B N 1
ATOM 2037 C CA . ARG B 1 104 ? -7.789 -5.219 8.758 1 96.06 104 ARG B CA 1
ATOM 2038 C C . ARG B 1 104 ? -7.102 -4.027 8.109 1 96.06 104 ARG B C 1
ATOM 2040 O O . ARG B 1 104 ? -7.074 -3.918 6.879 1 96.06 104 ARG B O 1
ATOM 2047 N N . TRP B 1 105 ? -6.477 -3.287 8.953 1 98.06 105 TRP B N 1
ATOM 2048 C CA . TRP B 1 105 ? -5.906 -2.025 8.492 1 98.06 105 TRP B CA 1
ATOM 2049 C C . TRP B 1 105 ? -4.5 -2.234 7.938 1 98.06 105 TRP B C 1
ATOM 2051 O O . TRP B 1 105 ? -3.711 -2.998 8.5 1 98.06 105 TRP B O 1
ATOM 2061 N N . MET B 1 106 ? -4.219 -1.546 6.832 1 97.81 106 MET B N 1
ATOM 2062 C CA . MET B 1 106 ? -2.908 -1.538 6.188 1 97.81 106 MET B CA 1
ATOM 2063 C C . MET B 1 106 ? -2.477 -0.115 5.852 1 97.81 106 MET B C 1
ATOM 2065 O O . MET B 1 106 ? -3.314 0.783 5.742 1 97.81 106 MET B O 1
ATOM 2069 N N . TRP B 1 107 ? -1.175 0.06 5.77 1 98.38 107 TRP B N 1
ATOM 2070 C CA . TRP B 1 107 ? -0.629 1.306 5.238 1 98.38 107 TRP B CA 1
ATOM 2071 C C . TRP B 1 107 ? -0.431 1.214 3.729 1 98.38 107 TRP B C 1
ATOM 2073 O O . TRP B 1 107 ? 0.039 0.194 3.219 1 98.38 107 TRP B O 1
ATOM 2083 N N . SER B 1 108 ? -0.67 2.301 3.061 1 97.69 108 SER B N 1
ATOM 2084 C CA . SER B 1 108 ? -0.576 2.311 1.605 1 97.69 108 SER B CA 1
ATOM 2085 C C . SER B 1 108 ? 0.877 2.287 1.145 1 97.69 108 SER B C 1
ATOM 2087 O O . SER B 1 108 ? 1.157 2.072 -0.037 1 97.69 108 SER B O 1
ATOM 2089 N N . ASP B 1 109 ? 1.802 2.479 2.059 1 96.38 109 ASP B N 1
ATOM 2090 C CA . ASP B 1 109 ? 3.211 2.436 1.68 1 96.38 109 ASP B CA 1
ATOM 2091 C C . ASP B 1 109 ? 3.807 1.053 1.933 1 96.38 109 ASP B C 1
ATOM 2093 O O . ASP B 1 109 ? 5.012 0.85 1.767 1 96.38 109 ASP B O 1
ATOM 2097 N N . GLY B 1 110 ? 2.998 0.155 2.355 1 94.81 110 GLY B N 1
ATOM 2098 C CA . GLY B 1 110 ? 3.434 -1.225 2.51 1 94.81 110 GLY B CA 1
ATOM 2099 C C . GLY B 1 110 ? 4.098 -1.494 3.846 1 94.81 110 GLY B C 1
ATOM 2100 O O . GLY B 1 110 ? 4.453 -2.637 4.148 1 94.81 110 GLY B O 1
ATOM 2101 N N . SER B 1 111 ? 4.277 -0.502 4.656 1 96.19 111 SER B N 1
ATOM 2102 C CA . SER B 1 111 ? 4.906 -0.717 5.957 1 96.19 111 SER B CA 1
ATOM 2103 C C . SER B 1 111 ? 3.941 -1.381 6.934 1 96.19 111 SER B C 1
ATOM 2105 O O . SER B 1 111 ? 2.744 -1.482 6.656 1 96.19 111 SER B O 1
ATOM 2107 N N . SER B 1 112 ? 4.492 -1.847 8.039 1 96.06 112 SER B N 1
ATOM 2108 C CA . SER B 1 112 ? 3.701 -2.551 9.039 1 96.06 112 SER B CA 1
ATOM 2109 C C . SER B 1 112 ? 2.76 -1.599 9.766 1 96.06 112 SER B C 1
ATOM 2111 O O . SER B 1 112 ? 3.141 -0.475 10.102 1 96.06 112 SER B O 1
ATOM 2113 N N . PHE B 1 113 ? 1.545 -2.062 9.992 1 97.75 113 PHE B N 1
ATOM 2114 C CA . PHE B 1 113 ? 0.583 -1.316 10.789 1 97.75 113 PHE B CA 1
ATOM 2115 C C . PHE B 1 113 ? 0.83 -1.537 12.281 1 97.75 113 PHE B C 1
ATOM 2117 O O . PHE B 1 113 ? 0.077 -2.258 12.938 1 97.75 113 PHE B O 1
ATOM 2124 N N . ASP B 1 114 ? 1.838 -0.794 12.852 1 97.69 114 ASP B N 1
ATOM 2125 C CA . ASP B 1 114 ? 2.414 -1.17 14.141 1 97.69 114 ASP B CA 1
ATOM 2126 C C . ASP B 1 114 ? 2.168 -0.088 15.188 1 97.69 114 ASP B C 1
ATOM 2128 O O . ASP B 1 114 ? 2.697 -0.162 16.297 1 97.69 114 ASP B O 1
ATOM 2132 N N . TYR B 1 115 ? 1.476 0.919 14.906 1 98.38 115 TYR B N 1
ATOM 2133 C CA . TYR B 1 115 ? 1.062 2.002 15.789 1 98.38 115 TYR B CA 1
ATOM 2134 C C . TYR B 1 115 ? -0.352 2.465 15.461 1 98.38 115 TYR B C 1
ATOM 2136 O O . TYR B 1 115 ? -0.72 2.574 14.289 1 98.38 115 TYR B O 1
ATOM 2144 N N . THR B 1 116 ? -1.157 2.693 16.516 1 98.25 116 THR B N 1
ATOM 2145 C CA . THR B 1 116 ? -2.492 3.24 16.297 1 98.25 116 THR B CA 1
ATOM 2146 C C . THR B 1 116 ? -2.775 4.383 17.281 1 98.25 116 THR B C 1
ATOM 2148 O O . THR B 1 116 ? -2.207 4.43 18.375 1 98.25 116 THR B O 1
ATOM 2151 N N . ASN B 1 117 ? -3.52 5.309 16.844 1 97.94 117 ASN B N 1
ATOM 2152 C CA . ASN B 1 117 ? -3.988 6.434 17.641 1 97.94 117 ASN B CA 1
ATOM 2153 C C . ASN B 1 117 ? -5.457 6.746 17.359 1 97.94 117 ASN B C 1
ATOM 2155 O O . ASN B 1 117 ? -5.805 7.891 17.062 1 97.94 117 ASN B O 1
ATOM 2159 N N . TRP B 1 118 ? -6.234 5.73 17.516 1 97.81 118 TRP B N 1
ATOM 2160 C CA . TRP B 1 118 ? -7.656 5.863 17.219 1 97.81 118 TRP B CA 1
ATOM 2161 C C . TRP B 1 118 ? -8.359 6.695 18.281 1 97.81 118 TRP B C 1
ATOM 2163 O O . TRP B 1 118 ? -8.078 6.562 19.484 1 97.81 118 TRP B O 1
ATOM 2173 N N . ASN B 1 119 ? -9.312 7.473 17.828 1 96.62 119 ASN B N 1
ATOM 2174 C CA . ASN B 1 119 ? -10.211 8.148 18.75 1 96.62 119 ASN B CA 1
ATOM 2175 C C . ASN B 1 119 ? -11.07 7.156 19.516 1 96.62 119 ASN B C 1
ATOM 2177 O O . ASN B 1 119 ? -11.344 6.059 19.031 1 96.62 119 ASN B O 1
ATOM 2181 N N . THR B 1 120 ? -11.461 7.59 20.672 1 94.56 120 THR B N 1
ATOM 2182 C CA . THR B 1 120 ? -12.375 6.754 21.453 1 94.56 120 THR B CA 1
ATOM 2183 C C . THR B 1 120 ? -13.594 6.363 20.625 1 94.56 120 THR B C 1
ATOM 2185 O O . THR B 1 120 ? -14.227 7.223 20 1 94.56 120 THR B O 1
ATOM 2188 N N . GLY B 1 121 ? -13.836 5.016 20.562 1 94.94 121 GLY B N 1
ATOM 2189 C CA . GLY B 1 121 ? -14.992 4.527 19.812 1 94.94 121 GLY B CA 1
ATOM 2190 C C . GLY B 1 121 ? -14.688 4.27 18.359 1 94.94 121 GLY B C 1
ATOM 2191 O O . GLY B 1 121 ? -15.555 3.811 17.609 1 94.94 121 GLY B O 1
ATOM 2192 N N . GLU B 1 122 ? -13.414 4.555 17.953 1 95.94 122 GLU B N 1
ATOM 2193 C CA . GLU B 1 122 ? -12.992 4.348 16.578 1 95.94 122 GLU B CA 1
ATOM 2194 C C . GLU B 1 122 ? -11.938 3.25 16.484 1 95.94 122 GLU B C 1
ATOM 2196 O O . GLU B 1 122 ? -11.289 2.914 17.469 1 95.94 122 GLU B O 1
ATOM 2201 N N . PRO B 1 123 ? -11.672 2.752 15.281 1 96.75 123 PRO B N 1
ATOM 2202 C CA . PRO B 1 123 ? -12.531 2.822 14.094 1 96.75 123 PRO B CA 1
ATOM 2203 C C . PRO B 1 123 ? -13.852 2.07 14.281 1 96.75 123 PRO B C 1
ATOM 2205 O O . PRO B 1 123 ? -13.875 1.004 14.898 1 96.75 123 PRO B O 1
ATOM 2208 N N . ASN B 1 124 ? -15 2.521 13.758 1 95.5 124 ASN B N 1
ATOM 2209 C CA . ASN B 1 124 ? -16.281 1.896 14.047 1 95.5 124 ASN B CA 1
ATOM 2210 C C . ASN B 1 124 ? -17.062 1.583 12.773 1 95.5 124 ASN B C 1
ATOM 2212 O O . ASN B 1 124 ? -18.141 1 12.828 1 95.5 124 ASN B O 1
ATOM 2216 N N . ASP B 1 125 ? -16.469 1.958 11.602 1 96.5 125 ASP B N 1
ATOM 2217 C CA . ASP B 1 125 ? -17.156 1.728 10.336 1 96.5 125 ASP B CA 1
ATOM 2218 C C . ASP B 1 125 ? -18.594 2.215 10.383 1 96.5 125 ASP B C 1
ATOM 2220 O O . ASP B 1 125 ? -19.516 1.522 9.93 1 96.5 125 ASP B O 1
ATOM 2224 N N . ALA B 1 126 ? -18.797 3.275 11.016 1 88.5 126 ALA B N 1
ATOM 2225 C CA . ALA B 1 126 ? -20.172 3.781 11.156 1 88.5 126 ALA B CA 1
ATOM 2226 C C . ALA B 1 126 ? -20.797 4.035 9.789 1 88.5 126 ALA B C 1
ATOM 2228 O O . ALA B 1 126 ? -20.219 4.715 8.945 1 88.5 126 ALA B O 1
ATOM 2229 N N . GLY B 1 127 ? -22.094 3.486 9.453 1 85.12 127 GLY B N 1
ATOM 2230 C CA . GLY B 1 127 ? -22.797 3.664 8.188 1 85.12 127 GLY B CA 1
ATOM 2231 C C . GLY B 1 127 ? -22.266 2.773 7.082 1 85.12 127 GLY B C 1
ATOM 2232 O O . GLY B 1 127 ? -22.734 2.836 5.945 1 85.12 127 GLY B O 1
ATOM 2233 N N . VAL B 1 128 ? -21.328 2.035 7.254 1 85.06 128 VAL B N 1
ATOM 2234 C CA . VAL B 1 128 ? -20.703 1.086 6.336 1 85.06 128 VAL B CA 1
ATOM 2235 C C . VAL B 1 128 ? -19.828 1.833 5.332 1 85.06 128 VAL B C 1
ATOM 2237 O O . VAL B 1 128 ? -20.172 2.93 4.891 1 85.06 128 VAL B O 1
ATOM 2240 N N . GLY B 1 129 ? -18.625 1.328 5.18 1 91.69 129 GLY B N 1
ATOM 2241 C CA . GLY B 1 129 ? -17.797 1.838 4.094 1 91.69 129 GLY B CA 1
ATOM 2242 C C . GLY B 1 129 ? -16.797 2.879 4.551 1 91.69 129 GLY B C 1
ATOM 2243 O O . GLY B 1 129 ? -16.281 3.652 3.738 1 91.69 129 GLY B O 1
ATOM 2244 N N . GLU B 1 130 ? -16.625 3.1 5.855 1 96.75 130 GLU B N 1
ATOM 2245 C CA . GLU B 1 130 ? -15.539 3.949 6.355 1 96.75 130 GLU B CA 1
ATOM 2246 C C . GLU B 1 130 ? -14.211 3.203 6.371 1 96.75 130 GLU B C 1
ATOM 2248 O O . GLU B 1 130 ? -13.852 2.58 7.371 1 96.75 130 GLU B O 1
ATOM 2253 N N . ASP B 1 131 ? -13.516 3.338 5.266 1 98.25 131 ASP B N 1
ATOM 2254 C CA . ASP B 1 131 ? -12.398 2.42 5.062 1 98.25 131 ASP B CA 1
ATOM 2255 C C . ASP B 1 131 ? -11.078 3.176 4.996 1 98.25 131 ASP B C 1
ATOM 2257 O O . ASP B 1 131 ? -10.039 2.594 4.668 1 98.25 131 ASP B O 1
ATOM 2261 N N . CYS B 1 132 ? -11.125 4.438 5.227 1 98.75 132 CYS B N 1
ATOM 2262 C CA . CYS B 1 132 ? -9.906 5.223 5.086 1 98.75 132 CYS B CA 1
ATOM 2263 C C . CYS B 1 132 ? -9.625 6.027 6.352 1 98.75 132 CYS B C 1
ATOM 2265 O O . CYS B 1 132 ? -10.555 6.402 7.07 1 98.75 132 CYS B O 1
ATOM 2267 N N . LEU B 1 133 ? -8.383 6.27 6.625 1 98.75 133 LEU B N 1
ATOM 2268 C CA . LEU B 1 133 ? -7.922 6.82 7.891 1 98.75 133 LEU B CA 1
ATOM 2269 C C . LEU B 1 133 ? -7.688 8.32 7.781 1 98.75 133 LEU B C 1
ATOM 2271 O O . LEU B 1 133 ? -6.93 8.773 6.918 1 98.75 133 LEU B O 1
ATOM 2275 N N . GLN B 1 134 ? -8.359 9.047 8.602 1 98.12 134 GLN B N 1
ATOM 2276 C CA . GLN B 1 134 ? -8.227 10.492 8.773 1 98.12 134 GLN B CA 1
ATOM 2277 C C . GLN B 1 134 ? -7.59 10.836 10.117 1 98.12 134 GLN B C 1
ATOM 2279 O O . GLN B 1 134 ? -7.926 10.234 11.141 1 98.12 134 GLN B O 1
ATOM 2284 N N . MET B 1 135 ? -6.695 11.758 10.109 1 98.12 135 MET B N 1
ATOM 2285 C CA . MET B 1 135 ? -6.16 12.227 11.383 1 98.12 135 MET B CA 1
ATOM 2286 C C . MET B 1 135 ? -6.691 13.617 11.711 1 98.12 135 MET B C 1
ATOM 2288 O O . MET B 1 135 ? -7.309 14.266 10.867 1 98.12 135 MET B O 1
ATOM 2292 N N . ASP B 1 136 ? -6.434 13.977 13.008 1 92.5 136 ASP B N 1
ATOM 2293 C CA . ASP B 1 136 ? -6.742 15.297 13.547 1 92.5 136 ASP B CA 1
ATOM 2294 C C . ASP B 1 136 ? -8.234 15.602 13.438 1 92.5 136 ASP B C 1
ATOM 2296 O O . ASP B 1 136 ? -8.625 16.703 13.055 1 92.5 136 ASP B O 1
ATOM 2300 N N . ALA B 1 137 ? -8.82 14.492 13.703 1 83.62 137 ALA B N 1
ATOM 2301 C CA . ALA B 1 137 ? -10.273 14.617 13.727 1 83.62 137 ALA B CA 1
ATOM 2302 C C . ALA B 1 137 ? -10.789 14.836 15.141 1 83.62 137 ALA B C 1
ATOM 2304 O O . ALA B 1 137 ? -10.117 14.477 16.109 1 83.62 137 ALA B O 1
ATOM 2305 N N . SER B 1 138 ? -11.875 15.469 15.211 1 83.62 138 SER B N 1
ATOM 2306 C CA . SER B 1 138 ? -12.602 15.672 16.469 1 83.62 138 SER B CA 1
ATOM 2307 C C . SER B 1 138 ? -11.766 16.469 17.469 1 83.62 138 SER B C 1
ATOM 2309 O O . SER B 1 138 ? -10.758 17.078 17.094 1 83.62 138 SER B O 1
ATOM 2311 N N . GLN B 1 139 ? -12.211 16.516 18.734 1 84.62 139 GLN B N 1
ATOM 2312 C CA . GLN B 1 139 ? -11.555 17.266 19.781 1 84.62 139 GLN B CA 1
ATOM 2313 C C . GLN B 1 139 ? -10.258 16.594 20.219 1 84.62 139 GLN B C 1
ATOM 2315 O O . GLN B 1 139 ? -9.297 17.266 20.609 1 84.62 139 GLN B O 1
ATOM 2320 N N . GLU B 1 140 ? -10.18 15.312 20.078 1 87.69 140 GLU B N 1
ATOM 2321 C CA . GLU B 1 140 ? -9.023 14.555 20.547 1 87.69 140 GLU B CA 1
ATOM 2322 C C . GLU B 1 140 ? -7.887 14.617 19.516 1 87.69 140 GLU B C 1
ATOM 2324 O O . GLU B 1 140 ? -6.75 14.25 19.828 1 87.69 140 GLU B O 1
ATOM 2329 N N . LYS B 1 141 ? -8.156 15.133 18.391 1 92.88 141 LYS B N 1
ATOM 2330 C CA . LYS B 1 141 ? -7.168 15.242 1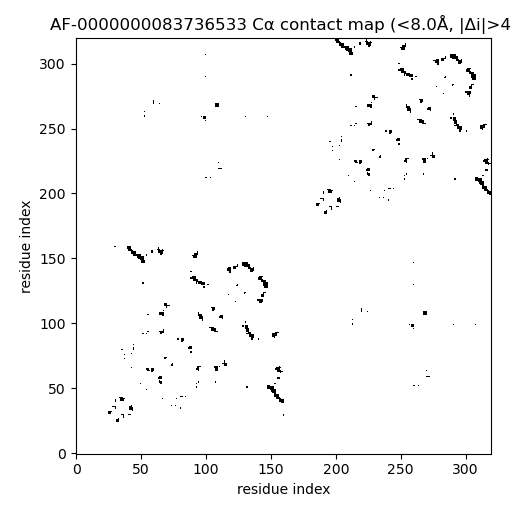7.312 1 92.88 141 LYS B CA 1
ATOM 2331 C C . LYS B 1 141 ? -6.453 13.914 17.094 1 92.88 141 LYS B C 1
ATOM 2333 O O . LYS B 1 141 ? -5.223 13.867 17.016 1 92.88 141 LYS B O 1
ATOM 2338 N N . SER B 1 142 ? -7.293 12.859 17.062 1 96.31 142 SER B N 1
ATOM 2339 C CA . SER B 1 142 ? -6.844 11.492 16.844 1 96.31 142 SER B CA 1
ATOM 2340 C C . SER B 1 142 ? -7.367 10.93 15.531 1 96.31 142 SER B C 1
ATOM 2342 O O . SER B 1 142 ? -7.641 11.68 14.594 1 96.31 142 SER B O 1
ATOM 2344 N N . TRP B 1 143 ? -7.355 9.57 15.383 1 98.38 143 TRP B N 1
ATOM 2345 C CA . TRP B 1 143 ? -7.648 8.945 14.094 1 98.38 143 TRP B CA 1
ATOM 2346 C C . TRP B 1 143 ? -9.125 8.562 13.992 1 98.38 143 TRP B C 1
ATOM 2348 O O . TRP B 1 143 ? -9.719 8.125 14.977 1 98.38 143 TRP B O 1
ATOM 2358 N N . PHE B 1 144 ? -9.656 8.758 12.82 1 97.38 144 PHE B N 1
ATOM 2359 C CA . PHE B 1 144 ? -11.008 8.328 12.484 1 97.38 144 PHE B CA 1
ATOM 2360 C C . PHE B 1 144 ? -11.016 7.496 11.211 1 97.38 144 PHE B C 1
ATOM 2362 O O . PHE B 1 144 ? -10.25 7.773 10.281 1 97.38 144 PHE B O 1
ATOM 2369 N N . ASP B 1 145 ? -11.844 6.48 11.18 1 97.81 145 ASP B N 1
ATOM 2370 C CA . ASP B 1 145 ? -12.203 5.891 9.891 1 97.81 145 ASP B CA 1
ATOM 2371 C C . ASP B 1 145 ? -13.375 6.637 9.25 1 97.81 145 ASP B C 1
ATOM 2373 O O . A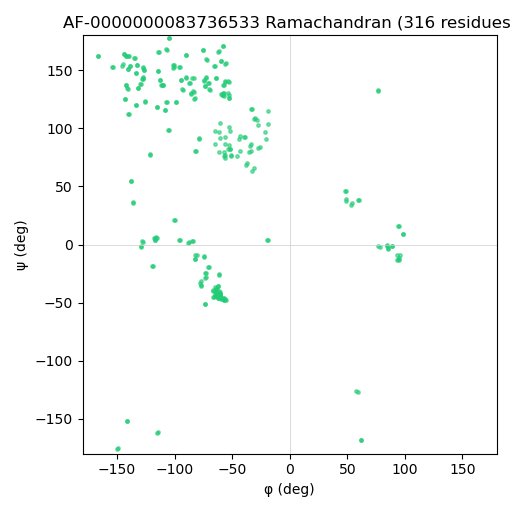SP B 1 145 ? -14.367 6.938 9.922 1 97.81 145 ASP B O 1
ATOM 2377 N N . VAL B 1 146 ? -13.195 6.984 8.047 1 97.69 146 VAL B N 1
ATOM 2378 C CA . VAL B 1 146 ? -14.219 7.742 7.332 1 97.69 146 VAL B CA 1
ATOM 2379 C C . VAL B 1 146 ? -14.336 7.23 5.898 1 97.69 146 VAL B C 1
ATOM 2381 O O . VAL B 1 146 ? -13.477 6.477 5.43 1 97.69 146 VAL B O 1
ATOM 2384 N N . PRO B 1 147 ? -15.477 7.566 5.254 1 97.81 147 PRO B N 1
ATOM 2385 C CA . PRO B 1 147 ? -15.578 7.191 3.844 1 97.81 147 PRO B CA 1
ATOM 2386 C C . PRO B 1 147 ? -14.438 7.75 2.996 1 97.81 147 PRO B C 1
ATOM 2388 O O . PRO B 1 147 ? -14.062 8.914 3.152 1 97.81 147 PRO B O 1
ATOM 2391 N N . CYS B 1 148 ? -13.961 6.941 2.08 1 98.38 148 CYS B N 1
ATOM 2392 C CA . CYS B 1 148 ? -12.766 7.262 1.314 1 98.38 148 CYS B CA 1
ATOM 2393 C C . CYS B 1 148 ? -13.031 8.398 0.33 1 98.38 148 CYS B C 1
ATOM 2395 O O . CYS B 1 148 ? -12.094 9.023 -0.164 1 98.38 148 CYS B O 1
ATOM 2397 N N . LYS B 1 149 ? -14.227 8.617 0.039 1 97.69 149 LYS B N 1
ATOM 2398 C CA . LYS B 1 149 ? -14.586 9.57 -1.006 1 97.69 149 LYS B CA 1
ATOM 2399 C C . LYS B 1 149 ? -14.578 11 -0.471 1 97.69 149 LYS B C 1
ATOM 2401 O O . LYS B 1 149 ? -14.672 11.961 -1.241 1 97.69 149 LYS B O 1
ATOM 2406 N N . TYR B 1 150 ? -14.516 11.141 0.901 1 97.88 150 TYR B N 1
ATOM 2407 C CA . TYR B 1 150 ? -14.453 12.492 1.443 1 97.88 150 TYR B CA 1
ATOM 2408 C C . TYR B 1 150 ? -13.219 13.227 0.932 1 97.88 150 TYR B C 1
ATOM 2410 O O . TYR B 1 150 ? -12.266 12.594 0.463 1 97.88 150 TYR B O 1
ATOM 2418 N N . ALA B 1 151 ? -13.32 14.523 0.996 1 98.62 151 ALA B N 1
ATOM 2419 C CA . ALA B 1 151 ? -12.203 15.352 0.531 1 98.62 151 ALA B CA 1
ATOM 2420 C C . ALA B 1 151 ? -11.484 16.016 1.703 1 98.62 151 ALA B C 1
ATOM 2422 O O . ALA B 1 151 ? -12.078 16.812 2.426 1 98.62 151 ALA B O 1
ATOM 2423 N N . PHE B 1 152 ? -10.219 15.68 1.926 1 98.62 152 PHE B N 1
ATOM 2424 C CA . PHE B 1 152 ? -9.375 16.281 2.953 1 98.62 152 PHE B CA 1
ATOM 2425 C C . PHE B 1 152 ? -7.992 16.594 2.396 1 98.62 152 PHE B C 1
ATOM 2427 O O . PHE B 1 152 ? -7.641 16.156 1.299 1 98.62 152 PHE B O 1
ATOM 2434 N N . ALA B 1 153 ? -7.312 17.5 3.127 1 98.75 153 ALA B N 1
ATOM 2435 C CA . ALA B 1 153 ? -5.875 17.625 2.91 1 98.75 153 ALA B CA 1
ATOM 2436 C C . ALA B 1 153 ? -5.176 16.281 3.166 1 98.75 153 ALA B C 1
ATOM 2438 O O . ALA B 1 153 ? -5.809 15.32 3.598 1 98.75 153 ALA B O 1
ATOM 2439 N N . SER B 1 154 ? -3.906 16.234 2.822 1 98.88 154 SER B N 1
ATOM 2440 C CA . SER B 1 154 ? -3.199 14.969 2.977 1 98.88 154 SER B CA 1
ATOM 2441 C C . SER B 1 154 ? -1.778 15.188 3.484 1 98.88 154 SER B C 1
ATOM 2443 O O . SER B 1 154 ? -1.21 16.266 3.311 1 98.88 154 SER B O 1
ATOM 2445 N N . LEU B 1 155 ? -1.293 14.25 4.168 1 98.94 155 LEU B N 1
ATOM 2446 C CA . LEU B 1 155 ? 0.113 14.172 4.551 1 98.94 155 LEU B CA 1
ATOM 2447 C C . LEU B 1 155 ? 0.832 13.094 3.752 1 98.94 155 LEU B C 1
ATOM 2449 O O . LEU B 1 155 ? 0.4 11.938 3.73 1 98.94 155 LEU B O 1
ATOM 2453 N N . CYS B 1 156 ? 1.866 13.484 3.055 1 98.88 156 CYS B N 1
ATOM 2454 C CA . CYS B 1 156 ? 2.713 12.562 2.311 1 98.88 156 CYS B CA 1
ATOM 2455 C C . CYS B 1 156 ? 3.996 12.258 3.076 1 98.88 156 CYS B C 1
ATOM 2457 O O . CYS B 1 156 ? 4.461 13.078 3.865 1 98.88 156 CYS B O 1
ATOM 2459 N N . SER B 1 157 ? 4.504 11.094 2.803 1 98.75 157 SER B N 1
ATOM 2460 C CA . SER B 1 157 ? 5.82 10.742 3.324 1 98.75 157 SER B CA 1
ATOM 2461 C C . SER B 1 157 ? 6.652 10.008 2.275 1 98.75 157 SER B C 1
ATOM 2463 O O . SER B 1 157 ? 6.105 9.461 1.313 1 98.75 157 SER B O 1
ATOM 2465 N N . ARG B 1 158 ? 7.926 10.109 2.406 1 96.38 158 ARG B N 1
ATOM 2466 C CA . ARG B 1 158 ? 8.852 9.344 1.577 1 96.38 158 ARG B CA 1
ATOM 2467 C C . ARG B 1 158 ? 10.094 8.945 2.367 1 96.38 158 ARG B C 1
ATOM 2469 O O . ARG B 1 158 ? 10.461 9.617 3.336 1 96.38 158 ARG B O 1
ATOM 2476 N N . ARG B 1 159 ? 10.711 7.879 1.923 1 92.75 159 ARG B N 1
ATOM 2477 C CA . ARG B 1 159 ? 11.945 7.41 2.551 1 92.75 159 ARG B CA 1
ATOM 2478 C C . ARG B 1 159 ? 13.156 8.133 1.99 1 92.75 159 ARG B C 1
ATOM 2480 O O . ARG B 1 159 ? 13.227 8.414 0.791 1 92.75 159 ARG B O 1
ATOM 2487 N N . MET B 1 160 ? 14.109 8.398 2.877 1 90.81 160 MET B N 1
ATOM 2488 C CA . MET B 1 160 ? 15.359 9.016 2.445 1 90.81 160 MET B CA 1
ATOM 2489 C C . MET B 1 160 ? 16.234 8.023 1.688 1 90.81 160 MET B C 1
ATOM 2491 O O . MET B 1 160 ? 16.156 6.816 1.932 1 90.81 160 MET B O 1
#

pLDDT: mean 87.7, std 20.71, range [30.52, 98.94]

InterPro domains:
  IPR001304 C-type lectin-like [PF00059] (49-157)
  IPR001304 C-type lectin-like [PS50041] (38-157)
  IPR001304 C-type lectin-like [SM00034] (31-157)
  IPR002353 Type-2 ice-structuring protein [PR00356] (30-42)
  IPR002353 Type-2 ice-structuring protein [PR00356] (42-59)
  IPR002353 Type-2 ice-structuring protein [PR00356] (60-77)
  IPR002353 Type-2 ice-structuring protein [PR00356] (115-126)
  IPR002353 Type-2 ice-structuring protein [PR00356] (143-156)
  IPR016186 C-type lectin-like/link domain superfamily [G3DSA:3.10.100.10] (28-160)
  IPR016187 C-type lectin fold [SSF56436] (7-159)
  IPR018378 C-type lectin, conserved site [PS00615] (132-156)
  IPR050111 C-type lectin and snaclec domain-containing protein [PTHR22803] (29-159)

Organism: Esox lucius (NCBI:txid8010)

Radius of gyration: 28.09 Å; Cα contacts (8 Å, |Δi|>4): 590; chains: 2; bounding box: 98×56×83 Å

Nearest PDB structures (foldseek):
  7jud-assembly2_B  TM=8.917E-01  e=6.072E-11  Homo sapiens
  7juf-assembly2_B  TM=8.949E-01  e=2.143E-10  Homo sapiens
  7l64-assembly1_A  TM=9.205E-01  e=4.966E-10  Homo sapiens
  7juc-assembly1_A  TM=8.893E-01  e=6.314E-10  Homo sapiens
  7l62-assembly1_A  TM=8.378E-01  e=4.966E-10  Homo sapiens

Sequence (320 aa):
MTLTVLLLLCASIALGDTHPVQSSDWYKYGCPLGWNTYGSRCFKYVKAKRSWADSALNCMALGGSLASVHSLLEYKFIQALILETTGKLPSTWLGGYDAVVEGRWMWSDGSSFDYTNWNTGEPNDAGVGEDCLQMDASQEKSWFDVPCKYAFASLCSRRMMTLTVLLLLCASIALGDTHPVQSSDWYKYGCPLGWNTYGSRCFKYVKAKRSWADSALNCMALGGSLASVHSLLEYKFIQALILETTGKLPSTWLGGYDAVVEGRWMWSDGSSFDYTNWNTGEPNDAGVGEDCLQMDASQEKSWFDVPCKYAFASLCSRRM

Foldseek 3Di:
DPPPPPPPPPPPPPPPPPPPPPDDPQDDPQHGPQWDDDPQKTKHWFFFWFFLVVQQVVLVVVVWGFDDDADPVSVVVVQVVVCVVPVDQWKAFGQWWQQVPPPDIDGPRRDDPHDAFDDVVPPPCPPHQQTTWIALDDPVRGIYRGHRGGIGITMTMHGD/DPPPPPPPPPPPPPPPPPPPPPPDPQDDPQHGPQWDDDPQKTKHWFFFWFFLVVQQVVLVVVVWGFADDADPVSVVVVQVVVCVVPVDQWKAFGQWWQQVPPPDIDGPRRDDNHDAFDDVCPPPCPPHQQTTWIALDDPVRGIYRGHRGGIGITMTMHGD

Secondary structure (DSSP, 8-state):
------------------------TTEETTEETT-EEETTEEEEEEEEEE-HHHHHHHHHHTTSEEPP---HHHHHHHHHHHHHHHSS---EEEEEE-SSSTT--EETTS-------BPTT-S--TTS---EEEEEETTTTEEEEE-TTS-EEEEEEEE-/------------------------TTEETTEETT-EEETTEEEEEEEEEE-HHHHHHHHHHTTSEEPP---HHHHHHHHHHHHHHHSS---EEEEEE-SSSTT--EETTS-------BPTT-S--TTS---EEEEEETTTTEEEEE-TTS-EEEEEEEE-